Protein AF-A0A813GGV3-F1 (afdb_monomer_lite)

pLDDT: mean 82.67, std 15.38, range [42.53, 97.62]

Secondary structure (DSSP, 8-state):
----EEEE---HHHHHHHHHHHHHTT--EEEE-S--SHHHHHHHHTT-S-EEEEEE--TTTHHHHHT-HHHHHHHHHHEEEEEEEESSHHHHHHHHHHTTTSEEEEEE---TTHHHHTHHHHHHHHS-SSS-TT-PPPPPHHHHHHHHHTT--EEETTEEE--SSEEEEEE-TTTB-GGGPPPTT--S--GGGB-

Structure (mmCIF, N/CA/C/O backbone):
data_AF-A0A813GGV3-F1
#
_entry.id   AF-A0A813GGV3-F1
#
loop_
_atom_site.group_PDB
_atom_site.id
_atom_site.type_symbol
_atom_site.label_atom_id
_atom_site.label_alt_id
_atom_site.label_comp_id
_atom_site.label_asym_id
_atom_site.label_entity_id
_atom_site.label_seq_id
_atom_site.pdbx_PDB_ins_code
_atom_site.Cartn_x
_atom_site.Cartn_y
_atom_site.Cartn_z
_atom_site.occupancy
_atom_site.B_iso_or_equiv
_atom_site.auth_seq_id
_atom_site.auth_comp_id
_atom_site.auth_asym_id
_atom_site.auth_atom_id
_atom_site.pdbx_PDB_model_num
ATOM 1 N N . MET A 1 1 ? -7.278 -19.708 10.402 1.00 52.97 1 MET A N 1
ATOM 2 C CA . MET A 1 1 ? -7.721 -19.872 9.000 1.00 52.97 1 MET A CA 1
ATOM 3 C C . MET A 1 1 ? -6.526 -19.553 8.115 1.00 52.97 1 MET A C 1
ATOM 5 O O . MET A 1 1 ? -5.712 -18.754 8.570 1.00 52.97 1 MET A O 1
ATOM 9 N N . PRO A 1 2 ? -6.343 -20.197 6.951 1.00 76.06 2 PRO A N 1
ATOM 10 C CA . PRO A 1 2 ? -5.290 -19.787 6.024 1.00 76.06 2 PRO A CA 1
ATOM 11 C C . PRO A 1 2 ? -5.535 -18.339 5.575 1.00 76.06 2 PRO A C 1
ATOM 13 O O . PRO A 1 2 ? -6.688 -17.930 5.435 1.00 76.06 2 PRO A O 1
ATOM 16 N N . TYR A 1 3 ? -4.463 -17.564 5.407 1.00 82.50 3 TYR A N 1
ATOM 17 C CA . TYR A 1 3 ? -4.557 -16.233 4.809 1.00 82.50 3 TYR A CA 1
ATOM 18 C C . TYR A 1 3 ? -4.955 -16.376 3.341 1.00 82.50 3 TYR A C 1
ATOM 20 O O . TYR A 1 3 ? -4.401 -17.221 2.639 1.00 82.50 3 TYR A O 1
ATOM 28 N N . ARG A 1 4 ? -5.887 -15.536 2.888 1.00 89.12 4 ARG A N 1
ATOM 29 C CA . ARG A 1 4 ? -6.271 -15.425 1.480 1.00 89.12 4 ARG A CA 1
ATOM 30 C C . ARG A 1 4 ? -5.778 -14.096 0.939 1.00 89.12 4 ARG A C 1
ATOM 32 O O . ARG A 1 4 ? -5.995 -13.060 1.563 1.00 89.12 4 ARG A O 1
ATOM 39 N N . ALA A 1 5 ? -5.121 -14.129 -0.212 1.00 92.69 5 ALA A N 1
ATOM 40 C CA . ALA A 1 5 ? -4.601 -12.932 -0.853 1.00 92.69 5 ALA A CA 1
ATOM 41 C C . ALA A 1 5 ? -5.572 -12.405 -1.919 1.00 92.69 5 ALA A C 1
ATOM 43 O O . ALA A 1 5 ? -6.250 -13.168 -2.603 1.00 92.69 5 ALA A O 1
ATOM 44 N N . GLN A 1 6 ? -5.643 -11.088 -2.075 1.00 94.81 6 GLN A N 1
ATOM 45 C CA . GLN A 1 6 ? -6.447 -10.446 -3.110 1.00 94.81 6 GLN A CA 1
ATOM 46 C C . GLN A 1 6 ? -5.611 -9.400 -3.830 1.00 94.81 6 GLN A C 1
ATOM 48 O O . GLN A 1 6 ? -4.974 -8.565 -3.189 1.00 94.81 6 GLN A O 1
ATOM 53 N N . PHE A 1 7 ? -5.625 -9.445 -5.158 1.00 94.62 7 PHE A N 1
ATOM 54 C CA . PHE A 1 7 ? -4.781 -8.606 -6.000 1.00 94.62 7 PHE A CA 1
ATOM 55 C C . PHE A 1 7 ? -5.599 -7.877 -7.070 1.00 94.62 7 PHE A C 1
ATOM 57 O O . PHE A 1 7 ? -6.556 -8.425 -7.621 1.00 94.62 7 PHE A O 1
ATOM 64 N N . ALA A 1 8 ? -5.170 -6.659 -7.399 1.00 94.81 8 ALA A N 1
ATOM 65 C CA . ALA A 1 8 ? -5.592 -5.915 -8.580 1.00 94.81 8 ALA A CA 1
ATOM 66 C C . ALA A 1 8 ? -4.346 -5.455 -9.348 1.00 94.81 8 ALA A C 1
ATOM 68 O O . ALA A 1 8 ? -3.497 -4.777 -8.774 1.00 94.81 8 ALA A O 1
ATOM 69 N N . GLU A 1 9 ? -4.240 -5.822 -10.623 1.00 93.75 9 GLU A N 1
ATOM 70 C CA . GLU A 1 9 ? -3.122 -5.467 -11.503 1.00 93.75 9 GLU A CA 1
ATOM 71 C C . GLU A 1 9 ? -3.651 -5.161 -12.909 1.00 93.75 9 GLU A C 1
ATOM 73 O O . GLU A 1 9 ? -4.242 -6.018 -13.562 1.00 93.75 9 GLU A O 1
ATOM 78 N N . LEU A 1 10 ? -3.447 -3.932 -13.381 1.00 92.50 10 LEU A N 1
ATOM 79 C CA . LEU A 1 10 ? -3.961 -3.484 -14.675 1.00 92.50 10 LEU A CA 1
ATOM 80 C C . LEU A 1 10 ? -3.117 -4.001 -15.839 1.00 92.50 10 LEU A C 1
ATOM 82 O O . LEU A 1 10 ? -3.652 -4.228 -16.927 1.00 92.50 10 LEU A O 1
ATOM 86 N N . ASP A 1 11 ? -1.804 -4.124 -15.643 1.00 90.81 11 ASP A N 1
ATOM 87 C CA . ASP A 1 11 ? -0.906 -4.518 -16.715 1.00 90.81 11 ASP A CA 1
ATOM 88 C C . ASP A 1 11 ? -1.078 -6.016 -17.041 1.00 90.81 11 ASP A C 1
ATOM 90 O O . ASP A 1 11 ? -0.904 -6.873 -16.168 1.00 90.81 11 ASP A O 1
ATOM 94 N N . PRO A 1 12 ? -1.407 -6.384 -18.295 1.00 90.75 12 PRO A N 1
ATOM 95 C CA . PRO A 1 12 ? -1.657 -7.779 -18.645 1.00 90.75 12 PRO A CA 1
ATOM 96 C C . PRO A 1 12 ? -0.442 -8.701 -18.488 1.00 90.75 12 PRO A C 1
ATOM 98 O O . PRO A 1 12 ? -0.621 -9.906 -18.292 1.00 90.75 12 PRO A O 1
ATOM 101 N N . GLU A 1 13 ? 0.785 -8.189 -18.620 1.00 89.50 13 GLU A N 1
ATOM 102 C CA . GLU A 1 13 ? 2.002 -8.982 -18.425 1.00 89.50 13 GLU A CA 1
ATOM 103 C C . GLU A 1 13 ? 2.253 -9.228 -16.941 1.00 89.50 13 GLU A C 1
ATOM 105 O O . GLU A 1 13 ? 2.426 -10.386 -16.547 1.00 89.50 13 GLU A O 1
ATOM 110 N N . ASN A 1 14 ? 2.167 -8.183 -16.116 1.00 90.31 14 ASN A N 1
ATOM 111 C CA . ASN A 1 14 ? 2.277 -8.306 -14.665 1.00 90.31 14 ASN A CA 1
ATOM 112 C C . ASN A 1 14 ? 1.171 -9.195 -14.094 1.00 90.31 14 ASN A C 1
ATOM 114 O O . ASN A 1 14 ? 1.461 -10.058 -13.268 1.00 90.31 14 ASN A O 1
ATOM 118 N N . CYS A 1 15 ? -0.073 -9.070 -14.571 1.00 93.75 15 CYS A N 1
ATOM 119 C CA . CYS A 1 15 ? -1.176 -9.903 -14.093 1.00 93.75 15 CYS A CA 1
ATOM 120 C C . CYS A 1 15 ? -0.914 -11.394 -14.380 1.00 93.75 15 CYS A C 1
ATOM 122 O O . CYS A 1 15 ? -1.070 -12.249 -13.504 1.00 93.75 15 CYS A O 1
ATOM 124 N N . ARG A 1 16 ? -0.427 -11.727 -15.586 1.00 93.81 16 ARG A N 1
ATOM 125 C CA . ARG A 1 16 ? -0.006 -13.103 -15.914 1.00 93.81 16 ARG A CA 1
ATOM 126 C C . ARG A 1 16 ? 1.155 -13.573 -15.039 1.00 93.81 16 ARG A C 1
ATOM 128 O O . ARG A 1 16 ? 1.142 -14.716 -14.586 1.00 93.81 16 ARG A O 1
ATOM 135 N N . GLY A 1 17 ? 2.138 -12.705 -14.802 1.00 93.50 17 GLY A N 1
ATOM 136 C CA . GLY A 1 17 ? 3.275 -12.986 -13.927 1.00 93.50 17 GLY A CA 1
ATOM 137 C C . GLY A 1 17 ? 2.840 -13.292 -12.495 1.00 93.50 17 GLY A C 1
ATOM 138 O O . GLY A 1 17 ? 3.221 -14.326 -11.950 1.00 93.50 17 GLY A O 1
ATOM 139 N N . LEU A 1 18 ? 1.980 -12.453 -11.915 1.00 93.19 18 LEU A N 1
ATOM 140 C CA . LEU A 1 18 ? 1.409 -12.653 -10.584 1.00 93.19 18 LEU A CA 1
ATOM 141 C C . LEU A 1 18 ? 0.657 -13.978 -10.493 1.00 93.19 18 LEU A C 1
ATOM 143 O O . LEU A 1 18 ? 0.924 -14.755 -9.582 1.00 93.19 18 LEU A O 1
ATOM 147 N N . SER A 1 19 ? -0.213 -14.283 -11.461 1.00 94.44 19 SER A N 1
ATOM 148 C CA . SER A 1 19 ? -0.935 -15.561 -11.491 1.00 94.44 19 SER A CA 1
ATOM 149 C C . SER A 1 19 ? 0.019 -16.762 -11.474 1.00 94.44 19 SER A C 1
ATOM 151 O O . SER A 1 19 ? -0.165 -17.689 -10.686 1.00 94.44 19 SER A O 1
ATOM 153 N N . ALA A 1 20 ? 1.087 -16.719 -12.279 1.00 94.69 20 ALA A N 1
ATOM 154 C CA . ALA A 1 20 ? 2.095 -17.775 -12.309 1.00 94.69 20 ALA A CA 1
ATOM 155 C C . ALA A 1 20 ? 2.848 -17.907 -10.972 1.00 94.69 20 ALA A C 1
ATOM 157 O O . ALA A 1 20 ? 3.074 -19.023 -10.506 1.00 94.69 20 ALA A O 1
ATOM 158 N N . VAL A 1 21 ? 3.206 -16.790 -10.329 1.00 95.00 21 VAL A N 1
ATOM 159 C CA . VAL A 1 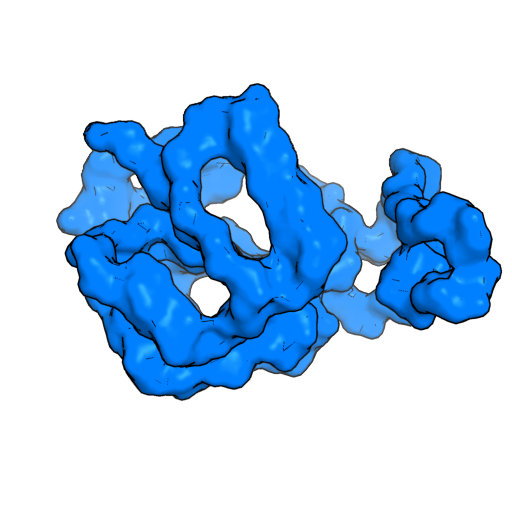21 ? 3.869 -16.797 -9.014 1.00 95.00 21 VAL A CA 1
ATOM 160 C C . VAL A 1 21 ? 2.946 -17.364 -7.939 1.00 95.00 21 VAL A C 1
ATOM 162 O O . VAL A 1 21 ? 3.393 -18.184 -7.139 1.00 95.00 21 VAL A O 1
ATOM 165 N N . MET A 1 22 ? 1.669 -16.980 -7.918 1.00 93.62 22 MET A N 1
ATOM 166 C CA . MET A 1 22 ? 0.721 -17.495 -6.928 1.00 93.62 22 MET A CA 1
ATOM 167 C C . MET A 1 22 ? 0.508 -19.006 -7.081 1.00 93.62 22 MET A C 1
ATOM 169 O O . MET A 1 22 ? 0.538 -19.729 -6.088 1.00 93.62 22 MET A O 1
ATOM 173 N N . GLN A 1 23 ? 0.373 -19.493 -8.321 1.00 93.12 23 GLN A N 1
ATOM 174 C CA . GLN A 1 23 ? 0.259 -20.927 -8.615 1.00 93.12 23 GLN A CA 1
ATOM 175 C C . GLN A 1 23 ? 1.513 -21.703 -8.208 1.00 93.12 23 GLN A C 1
ATOM 177 O O . GLN A 1 23 ? 1.410 -22.768 -7.606 1.00 93.12 23 GLN A O 1
ATOM 182 N N . LEU A 1 24 ? 2.700 -21.171 -8.513 1.00 95.62 24 LEU A N 1
ATOM 183 C CA . LEU A 1 24 ? 3.970 -21.816 -8.179 1.00 95.62 24 LEU A CA 1
ATOM 184 C C . LEU A 1 24 ? 4.157 -21.996 -6.665 1.00 95.62 24 LEU A C 1
ATOM 186 O O . LEU A 1 24 ? 4.800 -22.953 -6.242 1.00 95.62 24 LEU A O 1
ATOM 190 N N . ASN A 1 25 ? 3.613 -21.076 -5.866 1.00 92.50 25 ASN A N 1
ATOM 191 C CA . ASN A 1 25 ? 3.777 -21.052 -4.413 1.00 92.50 25 ASN A CA 1
ATOM 192 C C . ASN A 1 25 ? 2.557 -21.591 -3.644 1.00 92.50 25 ASN A C 1
ATOM 194 O O . ASN A 1 25 ? 2.548 -21.491 -2.420 1.00 92.50 25 ASN A O 1
ATOM 198 N N . ASP A 1 26 ? 1.555 -22.147 -4.336 1.00 92.25 26 ASP A N 1
ATOM 199 C CA . ASP A 1 26 ? 0.317 -22.676 -3.737 1.00 92.25 26 ASP A CA 1
ATOM 200 C C . ASP A 1 26 ? -0.386 -21.664 -2.806 1.00 92.25 26 ASP A C 1
ATOM 202 O O . ASP A 1 26 ? -0.813 -21.976 -1.694 1.00 92.25 26 ASP A O 1
ATOM 206 N N . ILE A 1 27 ? -0.457 -20.402 -3.246 1.00 91.19 27 ILE A N 1
ATOM 207 C CA . ILE A 1 27 ? -1.108 -19.321 -2.495 1.00 91.19 27 ILE A CA 1
ATOM 208 C C . ILE A 1 27 ? -2.597 -19.284 -2.860 1.00 91.19 27 ILE A C 1
ATOM 210 O O . ILE A 1 27 ? -2.943 -19.111 -4.030 1.00 91.19 27 ILE A O 1
ATOM 214 N N . ASP A 1 28 ? -3.482 -19.379 -1.863 1.00 92.75 28 ASP A N 1
ATOM 215 C CA . ASP A 1 28 ? -4.921 -19.132 -2.041 1.00 92.75 28 ASP A CA 1
ATOM 216 C C . ASP A 1 28 ? -5.164 -17.644 -2.337 1.00 92.75 28 ASP A C 1
ATOM 218 O O . ASP A 1 28 ? -4.840 -16.772 -1.519 1.00 92.75 28 ASP A O 1
ATOM 222 N N . HIS A 1 29 ? -5.685 -17.339 -3.529 1.00 93.69 29 HIS A N 1
ATOM 223 C CA . HIS A 1 29 ? -5.787 -15.966 -4.008 1.00 93.69 29 HIS A CA 1
ATOM 224 C C . HIS A 1 29 ? -6.961 -15.706 -4.955 1.00 93.69 29 HIS A C 1
ATOM 226 O O . HIS A 1 29 ? -7.366 -16.575 -5.724 1.00 93.69 29 HIS A O 1
ATOM 232 N N . ASP A 1 30 ? -7.417 -14.451 -4.962 1.00 94.44 30 ASP A N 1
ATOM 233 C CA . ASP A 1 30 ? -8.184 -13.860 -6.061 1.00 94.44 30 ASP A CA 1
ATOM 234 C C . ASP A 1 30 ? -7.330 -12.808 -6.775 1.00 94.44 30 ASP A C 1
ATOM 236 O O . ASP A 1 30 ? -6.673 -11.982 -6.136 1.00 94.44 30 ASP A O 1
ATOM 240 N N . LEU A 1 31 ? -7.360 -12.805 -8.105 1.00 95.00 31 LEU A N 1
ATOM 241 C CA . LEU A 1 31 ? -6.628 -11.846 -8.928 1.00 95.00 31 LEU A CA 1
ATOM 242 C C . LEU A 1 31 ? -7.578 -11.182 -9.924 1.00 95.00 31 LEU A C 1
ATOM 244 O O . LEU A 1 31 ? -8.143 -11.844 -10.794 1.00 95.00 31 LEU A O 1
ATOM 248 N N . SER A 1 32 ? -7.722 -9.865 -9.804 1.00 94.94 32 SER A N 1
ATOM 249 C CA . SER A 1 32 ? -8.401 -9.022 -10.783 1.00 94.94 32 SER A CA 1
ATOM 250 C C . SER A 1 32 ? -7.372 -8.392 -11.721 1.00 94.94 32 SER A C 1
ATOM 252 O O . SER A 1 32 ? -6.515 -7.631 -11.274 1.00 94.94 32 SER A O 1
ATOM 254 N N . CYS A 1 33 ? -7.463 -8.670 -13.024 1.00 94.94 33 CYS A N 1
ATOM 255 C CA . CYS A 1 33 ? -6.633 -7.996 -14.030 1.00 94.94 33 CYS A CA 1
ATOM 256 C C . CYS A 1 33 ? -7.242 -6.643 -14.459 1.00 94.94 33 CYS A C 1
ATOM 258 O O . CYS A 1 33 ? -7.423 -6.376 -15.649 1.00 94.94 33 CYS A O 1
ATOM 260 N N . GLU A 1 34 ? -7.650 -5.825 -13.489 1.00 92.44 34 GLU A N 1
ATOM 261 C CA . GLU A 1 34 ? -8.256 -4.508 -13.692 1.00 92.44 34 GLU A CA 1
ATOM 262 C C . GLU A 1 34 ? -7.501 -3.438 -12.894 1.00 92.44 34 GLU A C 1
ATOM 264 O O . GLU A 1 34 ? -6.701 -3.733 -12.006 1.00 92.44 34 GLU A O 1
ATOM 269 N N . ALA A 1 35 ? -7.777 -2.165 -13.189 1.00 91.56 35 ALA A N 1
ATOM 270 C CA . ALA A 1 35 ? -7.194 -1.055 -12.449 1.00 91.56 35 ALA A CA 1
ATOM 271 C C . ALA A 1 35 ? -7.573 -1.111 -10.963 1.00 91.56 35 ALA A C 1
ATOM 273 O O . ALA A 1 35 ? -8.739 -1.290 -10.607 1.00 91.56 35 ALA A O 1
ATOM 274 N N . ALA A 1 36 ? -6.589 -0.875 -10.097 1.00 91.75 36 ALA A N 1
ATOM 275 C CA . ALA A 1 36 ? -6.806 -0.627 -8.680 1.00 91.75 36 ALA A CA 1
ATOM 276 C C . ALA A 1 36 ? -7.394 0.782 -8.487 1.00 91.75 36 ALA A C 1
ATOM 278 O O . ALA A 1 36 ? -6.689 1.794 -8.488 1.00 91.75 36 ALA A O 1
ATOM 279 N N . ASP A 1 37 ? -8.714 0.849 -8.359 1.00 93.69 37 ASP A N 1
ATOM 280 C CA . ASP A 1 37 ? -9.483 2.067 -8.150 1.00 93.69 37 ASP A CA 1
ATOM 281 C C . ASP A 1 37 ? -10.492 1.861 -7.002 1.00 93.69 37 ASP A C 1
ATOM 283 O O . ASP A 1 37 ? -10.607 0.752 -6.475 1.00 93.69 37 ASP A O 1
ATOM 287 N N . PRO A 1 38 ? -11.216 2.904 -6.555 1.00 95.62 38 PRO A N 1
ATOM 288 C CA . PRO A 1 38 ? -12.156 2.753 -5.445 1.00 95.62 38 PRO A CA 1
ATOM 289 C C . PRO A 1 38 ? -13.220 1.669 -5.657 1.00 95.62 38 PRO A C 1
ATOM 291 O O . PRO A 1 38 ? -13.633 1.013 -4.701 1.00 95.62 38 PRO A O 1
ATOM 294 N N . ARG A 1 39 ? -13.654 1.450 -6.904 1.00 94.25 39 ARG A N 1
ATOM 295 C CA . ARG A 1 39 ? -14.679 0.458 -7.228 1.00 94.25 39 ARG A CA 1
ATOM 296 C C . ARG A 1 39 ? -14.113 -0.951 -7.104 1.00 94.25 39 ARG A C 1
ATOM 298 O O . ARG A 1 39 ? -14.747 -1.785 -6.459 1.00 94.25 39 ARG A O 1
ATOM 305 N N . SER A 1 40 ? -12.956 -1.221 -7.707 1.00 93.50 40 SER A N 1
ATOM 306 C CA . SER A 1 40 ? -12.323 -2.541 -7.611 1.00 93.50 40 SER A CA 1
ATOM 307 C C . SER A 1 40 ? -11.866 -2.839 -6.183 1.00 93.50 40 SER A C 1
ATOM 309 O O . SER A 1 40 ? -12.091 -3.946 -5.702 1.00 93.50 40 SER A O 1
ATOM 311 N N . PHE A 1 41 ? -11.354 -1.844 -5.452 1.00 95.19 41 PHE A N 1
ATOM 312 C CA . PHE A 1 41 ? -11.033 -1.979 -4.029 1.00 95.19 41 PHE A CA 1
ATOM 313 C C . PHE A 1 41 ? -12.260 -2.367 -3.195 1.00 95.19 41 PHE A C 1
ATOM 315 O O . PHE A 1 41 ? -12.207 -3.311 -2.407 1.00 95.19 41 PHE A O 1
ATOM 322 N N . GLY A 1 42 ? -13.389 -1.681 -3.398 1.00 94.31 42 GLY A N 1
ATOM 323 C CA . GLY A 1 42 ? -14.649 -2.026 -2.745 1.00 94.31 42 GLY A CA 1
ATOM 324 C C . GLY A 1 42 ? -15.096 -3.451 -3.073 1.00 94.31 42 GLY A C 1
ATOM 325 O O . GLY A 1 42 ? -15.462 -4.198 -2.171 1.00 94.31 42 GLY A O 1
ATOM 326 N N . ALA A 1 43 ? -15.010 -3.861 -4.341 1.00 93.62 43 ALA A N 1
ATOM 327 C CA . ALA A 1 43 ? -15.381 -5.210 -4.766 1.00 93.62 43 ALA A CA 1
ATOM 328 C C . ALA A 1 43 ? -14.507 -6.292 -4.110 1.00 93.62 43 ALA A C 1
ATOM 330 O O . ALA A 1 43 ? -15.048 -7.245 -3.558 1.00 93.62 43 ALA A O 1
ATOM 331 N N . LEU A 1 44 ? -13.180 -6.116 -4.102 1.00 92.75 44 LEU A N 1
ATOM 332 C CA . LEU A 1 44 ? -12.249 -7.053 -3.462 1.00 92.75 44 LEU A CA 1
ATOM 333 C C . LEU A 1 44 ? -12.555 -7.193 -1.969 1.00 92.75 44 LEU A C 1
ATOM 335 O O . LEU A 1 44 ? -12.663 -8.295 -1.438 1.00 92.75 44 LEU A O 1
ATOM 339 N N . THR A 1 45 ? -12.790 -6.065 -1.307 1.00 94.19 45 THR A N 1
ATOM 340 C CA . THR A 1 45 ? -12.978 -6.023 0.141 1.00 94.19 45 THR A CA 1
ATOM 341 C C . THR A 1 45 ? -14.404 -6.316 0.594 1.00 94.19 45 THR A C 1
ATOM 343 O O . THR A 1 45 ? -14.619 -6.402 1.796 1.00 94.19 45 THR A O 1
ATOM 346 N N . THR A 1 46 ? -15.391 -6.478 -0.296 1.00 92.50 46 THR A N 1
ATOM 347 C CA . THR A 1 46 ? -16.823 -6.502 0.076 1.00 92.50 46 THR A CA 1
ATOM 348 C C . THR A 1 46 ? -17.134 -7.529 1.168 1.00 92.50 46 THR A C 1
ATOM 350 O O . THR A 1 46 ? -17.726 -7.160 2.181 1.00 92.50 46 THR A O 1
ATOM 353 N N . ASP A 1 47 ? -16.640 -8.759 1.040 1.00 91.31 47 ASP A N 1
ATOM 354 C CA . ASP A 1 47 ? -17.023 -9.874 1.920 1.00 91.31 47 ASP A CA 1
ATOM 355 C C . ASP A 1 47 ? -16.150 -10.025 3.186 1.00 91.31 47 ASP A C 1
ATOM 357 O O 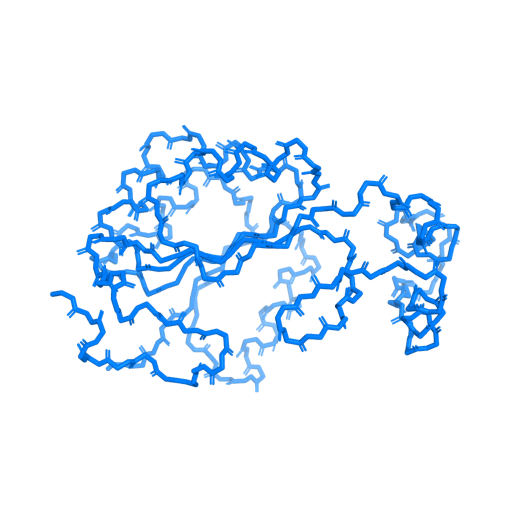. ASP A 1 47 ? -16.380 -10.916 4.005 1.00 91.31 47 ASP A O 1
ATOM 361 N N . HIS A 1 48 ? -15.164 -9.143 3.396 1.00 91.00 48 HIS A N 1
ATOM 362 C CA . HIS A 1 48 ? -14.144 -9.312 4.446 1.00 91.00 48 HIS A CA 1
ATOM 363 C C . HIS A 1 48 ? -14.358 -8.412 5.656 1.00 91.00 48 HIS A C 1
ATOM 365 O O . HIS A 1 48 ? -13.975 -7.246 5.639 1.00 91.00 48 HIS A O 1
ATOM 371 N N . GLN A 1 49 ? -14.955 -8.906 6.740 1.00 91.50 49 GLN A N 1
ATOM 372 C CA . GLN A 1 49 ? -15.164 -8.077 7.944 1.00 91.50 49 GLN A CA 1
ATOM 373 C C . GLN A 1 49 ? -13.857 -7.524 8.538 1.00 91.50 49 GLN A C 1
ATOM 375 O O . GLN A 1 49 ? -13.865 -6.432 9.098 1.00 91.50 49 GLN A O 1
ATOM 380 N N . HIS A 1 50 ? -12.748 -8.242 8.358 1.00 91.88 50 HIS A N 1
ATOM 381 C CA . HIS A 1 50 ? -11.413 -7.847 8.792 1.00 91.88 50 HIS A CA 1
ATOM 382 C C . HIS A 1 50 ? -10.408 -8.050 7.659 1.00 91.88 50 HIS A C 1
ATOM 384 O O . HIS A 1 50 ? -10.498 -9.028 6.917 1.00 91.88 50 HIS A O 1
ATOM 390 N N . ILE A 1 51 ? -9.462 -7.121 7.537 1.00 94.50 51 ILE A N 1
ATOM 391 C CA . ILE A 1 51 ? -8.396 -7.126 6.537 1.00 94.50 51 ILE A CA 1
ATOM 392 C C . ILE A 1 51 ? -7.077 -6.884 7.272 1.00 94.50 51 ILE A C 1
ATOM 394 O O . ILE A 1 51 ? -6.837 -5.797 7.798 1.00 94.50 51 ILE A O 1
ATOM 398 N N . ASP A 1 52 ? -6.206 -7.889 7.303 1.00 91.69 52 ASP A N 1
ATOM 399 C CA . ASP A 1 52 ? -4.947 -7.814 8.055 1.00 91.69 52 ASP A CA 1
ATOM 400 C C . ASP A 1 52 ? -3.954 -6.815 7.440 1.00 91.69 52 ASP A C 1
ATOM 402 O O . ASP A 1 52 ? -3.219 -6.118 8.140 1.00 91.69 52 ASP A O 1
ATOM 406 N N . LEU A 1 53 ? -3.925 -6.736 6.110 1.00 94.06 53 LEU A N 1
ATOM 407 C CA . LEU A 1 53 ? -2.956 -5.931 5.384 1.00 94.06 53 LEU A CA 1
ATOM 408 C C . LEU A 1 53 ? -3.544 -5.438 4.066 1.00 94.06 53 LEU A C 1
ATOM 410 O O . LEU A 1 53 ? -4.072 -6.226 3.284 1.00 94.06 53 LEU A O 1
ATOM 414 N N . VAL A 1 54 ? -3.352 -4.153 3.779 1.00 96.56 54 VAL A N 1
ATOM 415 C CA . VAL A 1 54 ? -3.460 -3.626 2.417 1.00 96.56 54 VAL A CA 1
ATOM 416 C C . VAL A 1 54 ? -2.098 -3.116 1.965 1.00 96.56 54 VAL A C 1
ATOM 418 O O . VAL A 1 54 ? -1.499 -2.260 2.615 1.00 96.56 54 VAL A O 1
ATOM 421 N N . HIS A 1 55 ? -1.629 -3.616 0.824 1.00 95.69 55 HIS A N 1
ATOM 422 C CA . HIS A 1 55 ? -0.438 -3.111 0.153 1.00 95.69 55 HIS A CA 1
ATOM 423 C C . HIS A 1 55 ? -0.844 -2.309 -1.088 1.00 95.69 55 HIS A C 1
ATOM 425 O O . HIS A 1 55 ? -1.564 -2.812 -1.948 1.00 95.69 55 HIS A O 1
ATOM 431 N N . ILE A 1 56 ? -0.409 -1.053 -1.157 1.00 95.19 56 ILE A N 1
ATOM 432 C CA . ILE A 1 56 ? -0.752 -0.107 -2.217 1.00 95.19 56 ILE A CA 1
ATOM 433 C C . ILE A 1 56 ? 0.536 0.328 -2.902 1.00 95.19 56 ILE A C 1
ATOM 435 O O . ILE A 1 56 ? 1.295 1.128 -2.361 1.00 95.19 56 ILE A O 1
ATOM 439 N N . ASP A 1 57 ? 0.740 -0.173 -4.110 1.00 88.69 57 ASP A N 1
ATOM 440 C CA . ASP A 1 57 ? 1.821 0.220 -5.006 1.00 88.69 57 ASP A CA 1
ATOM 441 C C . ASP A 1 57 ? 1.206 0.509 -6.381 1.00 88.69 57 ASP A C 1
ATOM 443 O O . ASP A 1 57 ? 1.143 -0.342 -7.264 1.00 88.69 57 ASP A O 1
ATOM 447 N N . ILE A 1 58 ? 0.604 1.696 -6.508 1.00 83.88 58 ILE A N 1
ATOM 448 C CA . ILE A 1 58 ? -0.118 2.108 -7.717 1.00 83.88 58 ILE A CA 1
ATOM 449 C C . ILE A 1 58 ? 0.481 3.407 -8.238 1.00 83.88 58 ILE A C 1
ATOM 451 O O . ILE A 1 58 ? 0.074 4.496 -7.848 1.00 83.88 58 ILE A O 1
ATOM 455 N N . GLN A 1 59 ? 1.473 3.265 -9.114 1.00 83.00 59 GLN A N 1
ATOM 456 C CA . GLN A 1 59 ? 2.264 4.315 -9.771 1.00 83.00 59 GLN A CA 1
ATOM 457 C C . GLN A 1 59 ? 1.485 5.625 -10.041 1.00 83.00 59 GLN A C 1
ATOM 459 O O . GLN A 1 59 ? 0.879 5.810 -11.098 1.00 83.00 59 GLN A O 1
ATOM 464 N N . GLY A 1 60 ? 1.488 6.561 -9.084 1.00 81.75 60 GLY A N 1
ATOM 465 C CA . GLY A 1 60 ? 0.850 7.878 -9.208 1.00 81.75 60 GLY A CA 1
ATOM 466 C C . GLY A 1 60 ? -0.668 7.942 -8.954 1.00 81.75 60 GLY A C 1
ATOM 467 O O . GLY A 1 60 ? -1.242 9.038 -8.959 1.00 81.75 60 GLY A O 1
ATOM 468 N N . ALA A 1 61 ? -1.336 6.808 -8.739 1.00 88.38 61 ALA A N 1
ATOM 469 C CA . ALA A 1 61 ? -2.781 6.714 -8.517 1.00 88.38 61 ALA A CA 1
ATOM 470 C C . ALA A 1 61 ? -3.173 6.602 -7.030 1.00 88.38 61 ALA A C 1
ATOM 472 O O . ALA A 1 61 ? -4.364 6.599 -6.704 1.00 88.38 61 ALA A O 1
ATOM 473 N N . GLU A 1 62 ? -2.197 6.583 -6.118 1.00 92.81 62 GLU A N 1
ATOM 474 C CA . GLU A 1 62 ? -2.374 6.340 -4.682 1.00 92.81 62 GLU A CA 1
ATOM 475 C C . GLU A 1 62 ? -3.363 7.337 -4.086 1.00 92.81 62 GLU A C 1
ATOM 477 O O . GLU A 1 62 ? -4.307 6.968 -3.395 1.00 92.81 62 GLU A O 1
ATOM 482 N N . LEU A 1 63 ? -3.206 8.621 -4.416 1.00 93.00 63 LEU A N 1
ATOM 483 C CA . LEU A 1 63 ? -4.080 9.671 -3.899 1.00 93.00 63 LEU A CA 1
ATOM 484 C C . LEU A 1 63 ? -5.503 9.590 -4.437 1.00 93.00 63 LEU A C 1
ATOM 486 O O . LEU A 1 63 ? -6.419 10.029 -3.747 1.00 93.00 63 LEU A O 1
ATOM 490 N N . ARG A 1 64 ? -5.712 9.082 -5.655 1.00 93.69 64 ARG A N 1
ATOM 491 C CA . ARG A 1 64 ? -7.067 8.917 -6.193 1.00 93.69 64 ARG A CA 1
ATOM 492 C C . ARG A 1 64 ? -7.811 7.846 -5.404 1.00 93.69 64 ARG A C 1
ATOM 494 O O . ARG A 1 64 ? -8.958 8.072 -5.039 1.00 93.69 64 ARG A O 1
ATOM 501 N N . LEU A 1 65 ? -7.146 6.725 -5.126 1.00 95.44 65 LEU A N 1
ATOM 502 C CA . LEU A 1 65 ? -7.701 5.643 -4.321 1.00 95.44 65 LEU A CA 1
ATOM 503 C C . LEU A 1 65 ? -7.928 6.096 -2.869 1.00 95.44 65 LEU A C 1
ATOM 505 O O . LEU A 1 65 ? -9.033 5.995 -2.349 1.00 95.44 65 LEU A O 1
ATOM 509 N N . LEU A 1 66 ? -6.899 6.662 -2.235 1.00 96.06 66 LEU A N 1
ATOM 510 C CA . LEU A 1 66 ? -6.888 6.965 -0.800 1.00 96.06 66 LEU A CA 1
ATOM 511 C C . LEU A 1 66 ? -7.707 8.200 -0.395 1.00 96.06 66 LEU A C 1
ATOM 513 O O . LEU A 1 66 ? -8.023 8.352 0.781 1.00 96.06 66 LEU A O 1
ATOM 517 N N . ASN A 1 67 ? -8.051 9.098 -1.325 1.00 95.88 67 ASN A N 1
ATOM 518 C CA . ASN A 1 67 ? -8.963 10.210 -1.022 1.00 95.88 67 ASN A CA 1
ATOM 519 C C . ASN 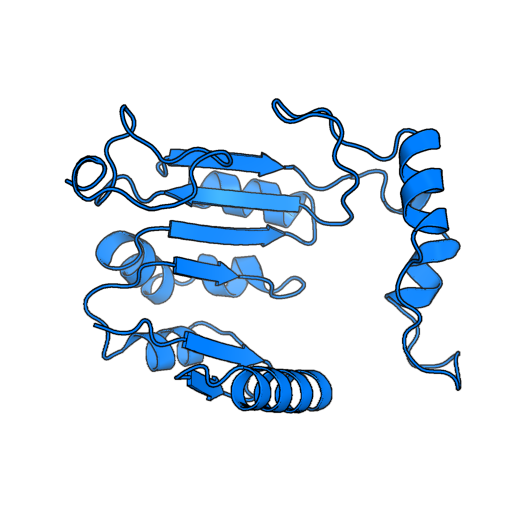A 1 67 ? -10.442 9.821 -1.122 1.00 95.88 67 ASN A C 1
ATOM 521 O O . ASN A 1 67 ? -11.293 10.569 -0.628 1.00 95.88 67 ASN A O 1
ATOM 525 N N . ASP A 1 68 ? -10.762 8.686 -1.742 1.00 97.62 68 ASP A N 1
ATOM 526 C CA . ASP A 1 68 ? -12.139 8.226 -1.843 1.00 97.62 68 ASP A CA 1
ATOM 527 C C . ASP A 1 68 ? -12.709 7.933 -0.447 1.00 97.62 68 ASP A C 1
ATOM 529 O O . ASP A 1 68 ? -12.065 7.313 0.402 1.00 97.62 68 ASP A O 1
ATOM 533 N N . SER A 1 69 ? -13.911 8.435 -0.161 1.00 97.12 69 SER A N 1
ATOM 534 C CA . SER A 1 69 ? -14.519 8.282 1.162 1.00 97.12 69 SER A CA 1
ATOM 535 C C . SER A 1 69 ? -14.876 6.836 1.490 1.00 97.12 69 SER A C 1
ATOM 537 O O . SER A 1 69 ? -14.749 6.456 2.647 1.00 97.12 69 SER A O 1
ATOM 539 N N . SER A 1 70 ? -15.297 6.040 0.503 1.00 97.44 70 SER A N 1
ATOM 540 C CA . SER A 1 70 ? -15.657 4.633 0.721 1.00 97.44 70 SER A CA 1
ATOM 541 C C . SER A 1 70 ? -14.424 3.782 1.013 1.00 97.44 70 SER A C 1
ATOM 543 O O . SER A 1 70 ? -14.438 2.961 1.926 1.00 97.44 70 SER A O 1
ATOM 545 N N . VAL A 1 71 ? -13.320 4.053 0.312 1.00 97.50 71 VAL A N 1
ATOM 546 C CA . VAL A 1 71 ? -12.030 3.411 0.581 1.00 97.50 71 VAL A CA 1
ATOM 547 C C . VAL A 1 71 ? -11.558 3.761 1.985 1.00 97.50 71 VAL A C 1
ATOM 549 O O . VAL A 1 71 ? -11.197 2.867 2.743 1.00 97.50 71 VAL A O 1
ATOM 552 N N . ARG A 1 72 ? -11.599 5.044 2.369 1.00 96.44 72 ARG A N 1
ATOM 553 C CA . ARG A 1 72 ? -11.193 5.462 3.719 1.00 96.44 72 ARG A CA 1
ATOM 554 C C . ARG A 1 72 ? -12.048 4.831 4.807 1.00 96.44 72 ARG A C 1
ATOM 556 O O . ARG A 1 72 ? -11.488 4.373 5.789 1.00 96.44 72 ARG A O 1
ATOM 563 N N . ASP A 1 73 ? -13.362 4.761 4.624 1.00 97.06 73 ASP A N 1
ATOM 564 C CA . ASP A 1 73 ? -14.248 4.104 5.588 1.00 97.06 73 ASP A CA 1
ATOM 565 C C . ASP A 1 73 ? -13.840 2.641 5.820 1.00 97.06 73 ASP A C 1
ATOM 567 O O . ASP A 1 73 ? -13.676 2.213 6.961 1.00 97.06 73 ASP A O 1
ATOM 571 N N . ILE A 1 74 ? -13.544 1.901 4.745 1.00 97.25 74 ILE A N 1
ATOM 572 C CA . ILE A 1 74 ? -13.026 0.529 4.834 1.00 97.25 74 ILE A CA 1
ATOM 573 C C . ILE A 1 74 ? -11.672 0.489 5.558 1.00 97.25 74 ILE A C 1
ATOM 575 O O . ILE A 1 74 ? -11.485 -0.343 6.444 1.00 97.25 74 ILE A O 1
ATOM 579 N N . MET A 1 75 ? -10.736 1.384 5.220 1.00 96.94 75 MET A N 1
ATOM 580 C CA . MET A 1 75 ? -9.417 1.433 5.869 1.00 96.94 75 MET A CA 1
ATOM 581 C C . MET A 1 75 ? -9.537 1.654 7.379 1.00 96.94 75 MET A C 1
ATOM 583 O O . MET A 1 75 ? -8.922 0.936 8.161 1.00 96.94 75 MET A O 1
ATOM 587 N N . GLU A 1 76 ? -10.351 2.622 7.795 1.00 96.44 76 GLU A N 1
ATOM 588 C CA . GLU A 1 76 ? -10.505 2.984 9.206 1.00 96.44 76 GLU A CA 1
ATOM 589 C C . GLU A 1 76 ? -11.230 1.897 10.011 1.00 96.44 76 GLU A C 1
ATOM 591 O O . GLU A 1 76 ? -10.921 1.699 11.186 1.00 96.44 76 GLU A O 1
ATOM 596 N N . THR A 1 77 ? -12.181 1.183 9.399 1.00 96.50 77 THR A N 1
ATOM 597 C CA . THR A 1 77 ? -13.090 0.274 10.123 1.00 96.50 77 THR A CA 1
ATOM 598 C C . THR A 1 77 ? -12.763 -1.205 9.991 1.00 96.50 77 THR A C 1
ATOM 600 O O . THR A 1 77 ? -13.306 -2.001 10.756 1.00 96.50 77 THR A O 1
ATOM 603 N N . ARG A 1 78 ? -11.930 -1.602 9.021 1.00 96.31 78 ARG A N 1
ATOM 604 C CA . ARG A 1 78 ? -11.695 -3.022 8.695 1.00 96.31 78 ARG A CA 1
ATOM 605 C C . ARG A 1 78 ? -10.227 -3.369 8.493 1.00 96.31 78 ARG A C 1
ATOM 607 O O . ARG A 1 78 ? -9.891 -4.545 8.600 1.00 96.31 78 ARG A O 1
ATOM 614 N N . VAL A 1 79 ? -9.368 -2.393 8.192 1.00 96.19 79 VAL A N 1
ATOM 615 C CA . VAL A 1 79 ? -7.960 -2.642 7.856 1.00 96.19 79 VAL A CA 1
ATOM 616 C C . VAL A 1 79 ? -7.062 -2.447 9.069 1.00 96.19 79 VAL A C 1
ATOM 618 O O . VAL A 1 79 ? -7.073 -1.391 9.701 1.00 96.19 79 VAL A O 1
ATOM 621 N N . TYR A 1 80 ? -6.251 -3.461 9.358 1.00 93.81 80 TYR A N 1
ATOM 622 C CA . TYR A 1 80 ? -5.295 -3.461 10.458 1.00 93.81 80 TYR A CA 1
ATOM 623 C C . TYR A 1 80 ? -4.020 -2.673 10.128 1.00 93.81 80 TYR A C 1
ATOM 625 O O . TYR A 1 80 ? -3.620 -1.790 10.888 1.00 93.81 80 TYR A O 1
ATOM 633 N N . ARG A 1 81 ? -3.401 -2.957 8.977 1.00 94.69 81 ARG A N 1
ATOM 634 C CA . ARG A 1 81 ? -2.160 -2.320 8.520 1.00 94.69 81 ARG A CA 1
ATOM 635 C C . ARG A 1 81 ? -2.247 -1.902 7.065 1.00 94.69 81 ARG A C 1
ATOM 637 O O . ARG A 1 81 ? -2.790 -2.626 6.231 1.00 94.69 81 ARG A O 1
ATOM 644 N N . ILE A 1 82 ? -1.605 -0.783 6.750 1.00 96.62 82 ILE A N 1
ATOM 645 C CA . ILE A 1 82 ? -1.337 -0.387 5.369 1.00 96.62 82 ILE A CA 1
ATOM 646 C C . ILE A 1 82 ? 0.162 -0.277 5.100 1.00 96.62 82 ILE A C 1
ATOM 648 O O . ILE A 1 82 ? 0.926 0.215 5.933 1.00 96.62 82 ILE A O 1
ATOM 652 N N . ILE A 1 83 ? 0.564 -0.723 3.913 1.00 95.88 83 ILE A N 1
ATOM 653 C CA . ILE A 1 83 ? 1.867 -0.449 3.306 1.00 95.88 83 ILE A CA 1
ATOM 654 C C . ILE A 1 83 ? 1.590 0.337 2.030 1.00 95.88 83 ILE A C 1
ATOM 656 O O . ILE A 1 83 ? 0.809 -0.109 1.193 1.00 95.88 83 ILE A O 1
ATOM 660 N N . VAL A 1 84 ? 2.205 1.505 1.878 1.00 96.00 84 VAL A N 1
ATOM 661 C CA . VAL A 1 84 ? 2.016 2.361 0.703 1.00 96.00 84 VAL A CA 1
ATOM 662 C C . VAL A 1 84 ? 3.370 2.697 0.095 1.00 96.00 84 VAL A C 1
ATOM 664 O O . VAL A 1 84 ? 4.155 3.422 0.712 1.00 96.00 84 VAL A O 1
ATOM 667 N N . GLY A 1 85 ? 3.621 2.195 -1.114 1.00 93.69 85 GLY A N 1
ATOM 668 C CA . GLY A 1 85 ? 4.675 2.680 -1.999 1.00 93.69 85 GLY A CA 1
ATOM 669 C C . GLY A 1 85 ? 4.255 4.023 -2.591 1.00 93.69 85 GLY A C 1
ATOM 670 O O . GLY A 1 85 ? 3.145 4.169 -3.098 1.00 93.69 85 GLY A O 1
ATOM 671 N N . THR A 1 86 ? 5.101 5.044 -2.465 1.00 91.25 86 THR A N 1
ATOM 672 C CA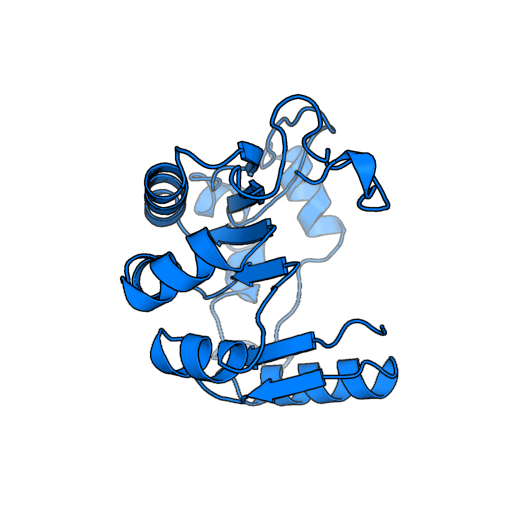 . THR A 1 86 ? 4.765 6.414 -2.877 1.00 91.25 86 THR A CA 1
ATOM 673 C C . THR A 1 86 ? 5.741 6.907 -3.934 1.00 91.25 86 THR A C 1
ATOM 675 O O . THR A 1 86 ? 6.915 7.093 -3.627 1.00 91.25 86 THR A O 1
ATOM 678 N N . HIS A 1 87 ? 5.254 7.221 -5.132 1.00 84.81 87 HIS A N 1
ATOM 679 C CA . HIS A 1 87 ? 6.113 7.499 -6.299 1.00 84.81 87 HIS A CA 1
ATOM 680 C C . HIS A 1 87 ? 6.506 8.974 -6.473 1.00 84.81 87 HIS A C 1
ATOM 682 O O . HIS A 1 87 ? 7.140 9.374 -7.448 1.00 84.81 87 HIS A O 1
ATOM 688 N N . SER A 1 88 ? 6.097 9.848 -5.549 1.00 87.38 88 SER A N 1
ATOM 689 C CA . SER A 1 88 ? 6.535 11.247 -5.542 1.00 87.38 88 SER A CA 1
ATOM 690 C C . SER A 1 88 ? 6.489 11.847 -4.146 1.00 87.38 88 SER A C 1
ATOM 692 O O . SER A 1 88 ? 5.661 11.466 -3.318 1.00 87.38 88 SER A O 1
ATOM 694 N N . GLU A 1 89 ? 7.340 12.841 -3.890 1.00 88.62 89 GLU A N 1
ATOM 695 C CA . GLU A 1 89 ? 7.369 13.551 -2.606 1.00 88.62 89 GLU A CA 1
ATOM 696 C C . GLU A 1 89 ? 6.004 14.177 -2.267 1.00 88.62 89 GLU A C 1
ATOM 698 O O . GLU A 1 89 ? 5.586 14.197 -1.108 1.00 88.62 89 GLU A O 1
ATOM 703 N N . LEU A 1 90 ? 5.272 14.647 -3.284 1.00 91.31 90 LEU A N 1
ATOM 704 C CA . LEU A 1 90 ? 3.923 15.184 -3.119 1.00 91.31 90 LEU A CA 1
ATOM 705 C C . LEU A 1 90 ? 2.935 14.108 -2.657 1.00 91.31 90 LEU A C 1
ATOM 707 O O . LEU A 1 90 ? 2.162 14.358 -1.730 1.00 91.31 90 LEU A O 1
ATOM 711 N N . ILE A 1 91 ? 2.951 12.937 -3.301 1.00 92.19 91 ILE A N 1
ATOM 712 C CA . ILE A 1 91 ? 2.110 11.799 -2.915 1.00 92.19 91 ILE A CA 1
ATOM 713 C C . ILE A 1 91 ? 2.454 11.379 -1.494 1.00 92.19 91 ILE A C 1
ATOM 715 O O . ILE A 1 91 ? 1.563 11.329 -0.653 1.00 92.19 91 ILE A O 1
ATOM 719 N N . HIS A 1 92 ? 3.739 11.198 -1.201 1.00 94.00 92 HIS A N 1
ATOM 720 C CA . HIS A 1 92 ? 4.213 10.788 0.112 1.00 94.00 92 HIS A CA 1
ATOM 721 C C . HIS A 1 92 ? 3.722 11.719 1.226 1.00 94.00 92 HIS A C 1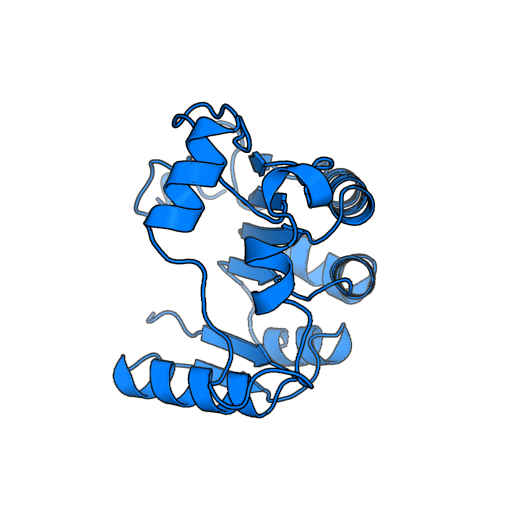
ATOM 723 O O . HIS A 1 92 ? 3.088 11.273 2.181 1.00 94.00 92 HIS A O 1
ATOM 729 N N . LYS A 1 93 ? 3.921 13.037 1.073 1.00 95.00 93 LYS A N 1
ATOM 730 C CA . LYS A 1 93 ? 3.450 14.034 2.049 1.00 95.00 93 LYS A CA 1
ATOM 731 C C . LYS A 1 93 ? 1.935 14.009 2.221 1.00 95.00 93 LYS A C 1
ATOM 733 O O . LYS A 1 93 ? 1.445 14.160 3.337 1.00 95.00 93 LYS A O 1
ATOM 738 N N . LYS A 1 94 ? 1.185 13.841 1.130 1.00 95.88 94 LYS A N 1
ATOM 739 C CA . LYS A 1 94 ? -0.280 13.800 1.178 1.00 95.88 94 LYS A CA 1
ATOM 740 C C . LYS A 1 94 ? -0.800 12.523 1.835 1.00 95.88 94 LYS A C 1
ATOM 742 O O . LYS A 1 94 ? -1.691 12.631 2.667 1.00 95.88 94 LYS A O 1
ATOM 747 N N . VAL A 1 95 ? -0.231 11.356 1.532 1.00 95.69 95 VAL A N 1
ATOM 748 C CA . VAL A 1 95 ? -0.590 10.089 2.192 1.00 95.69 95 VAL A CA 1
ATOM 749 C C . VAL A 1 95 ? -0.251 10.152 3.682 1.00 95.69 95 VAL A C 1
ATOM 751 O O . VAL A 1 95 ? -1.121 9.894 4.510 1.00 95.69 95 VAL A O 1
ATOM 754 N N . ALA A 1 96 ? 0.957 10.601 4.038 1.00 96.06 96 ALA A N 1
ATOM 755 C CA . ALA A 1 96 ? 1.351 10.783 5.436 1.00 96.06 96 ALA A CA 1
ATOM 756 C C . ALA A 1 96 ? 0.419 11.754 6.185 1.00 96.06 96 ALA A C 1
ATOM 758 O O . ALA A 1 96 ? 0.117 11.550 7.357 1.00 96.06 96 ALA A O 1
ATOM 759 N N . HIS A 1 97 ? -0.067 12.804 5.515 1.00 96.81 97 HIS A N 1
ATOM 760 C CA . HIS A 1 97 ? -1.036 13.726 6.105 1.00 96.81 97 HIS A CA 1
ATOM 761 C C . HIS A 1 97 ? -2.431 13.107 6.268 1.00 96.81 97 HIS A C 1
ATOM 763 O O . HIS A 1 97 ? -3.067 13.330 7.299 1.00 96.81 97 HIS A O 1
ATOM 769 N N . LEU A 1 98 ? -2.907 12.354 5.270 1.00 96.56 98 LEU A N 1
ATOM 770 C CA . LEU A 1 98 ? -4.210 11.679 5.299 1.00 96.56 98 LEU A CA 1
ATOM 771 C C . LEU A 1 98 ? -4.316 10.708 6.476 1.00 96.56 98 LEU A C 1
ATOM 773 O O . LEU A 1 98 ? -5.342 10.686 7.147 1.00 96.56 98 LEU A O 1
ATOM 777 N N . PHE A 1 99 ? -3.235 9.982 6.759 1.00 96.56 99 PHE A N 1
ATOM 778 C CA . PHE A 1 99 ? -3.153 8.995 7.834 1.00 96.56 99 PHE A CA 1
ATOM 779 C C . PHE A 1 99 ? -2.337 9.489 9.036 1.00 96.56 99 PHE A C 1
ATOM 781 O O . PHE A 1 99 ? -1.738 8.702 9.759 1.00 96.56 99 PHE A O 1
ATOM 788 N N . ARG A 1 100 ? -2.301 10.804 9.289 1.00 96.38 100 ARG A N 1
ATOM 789 C CA . ARG A 1 100 ? -1.515 11.386 10.398 1.00 96.38 100 ARG A CA 1
ATOM 790 C C . ARG A 1 100 ? -1.947 10.920 11.793 1.00 96.38 100 ARG A C 1
ATOM 792 O O . ARG A 1 100 ? -1.216 11.129 12.754 1.00 96.38 100 ARG A O 1
ATOM 799 N N . HIS A 1 101 ? -3.166 10.396 11.915 1.0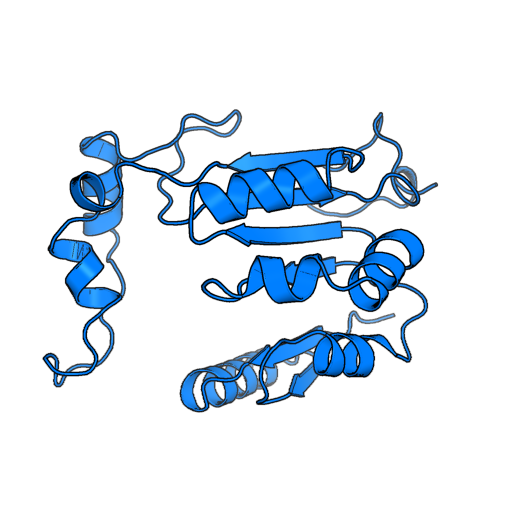0 95.75 101 HIS A N 1
ATOM 800 C CA . HIS A 1 101 ? -3.706 9.820 13.147 1.00 95.75 101 HIS A CA 1
ATOM 801 C C . HIS A 1 101 ? -3.382 8.332 13.297 1.00 95.75 101 HIS A C 1
ATOM 803 O O . HIS A 1 101 ? -3.585 7.799 14.384 1.00 95.75 101 HIS A O 1
ATOM 809 N N . TRP A 1 102 ? -2.879 7.675 12.247 1.00 96.44 102 TRP A N 1
ATOM 810 C CA . TRP A 1 102 ? -2.417 6.291 12.311 1.00 96.44 102 TRP A CA 1
ATOM 811 C C . TRP A 1 102 ? -1.032 6.199 12.951 1.00 96.44 102 TRP A C 1
ATOM 813 O O . TRP A 1 102 ? -0.296 7.186 13.023 1.00 96.44 102 TRP A O 1
ATOM 823 N N . ILE A 1 103 ? -0.675 5.010 13.435 1.00 94.25 103 ILE A N 1
ATOM 824 C CA . ILE A 1 103 ? 0.589 4.779 14.136 1.00 94.25 103 ILE A CA 1
ATOM 825 C C . ILE A 1 103 ? 1.679 4.487 13.095 1.00 94.25 103 ILE A C 1
ATOM 827 O O . ILE A 1 103 ? 1.594 3.468 12.405 1.00 94.25 103 ILE A O 1
ATOM 831 N N . PRO A 1 104 ? 2.709 5.339 12.950 1.00 92.88 104 PRO A N 1
ATOM 832 C CA . PRO A 1 104 ? 3.765 5.095 11.982 1.00 92.88 104 PRO A CA 1
ATOM 833 C C . PRO A 1 104 ? 4.731 4.019 12.478 1.00 92.88 104 PRO A C 1
ATOM 835 O O . PRO A 1 104 ? 5.386 4.192 13.504 1.00 92.88 104 PRO A O 1
ATOM 838 N N . ILE A 1 105 ? 4.856 2.938 11.709 1.00 90.44 105 ILE A N 1
ATOM 839 C CA . ILE A 1 105 ? 5.856 1.885 11.931 1.00 90.44 105 ILE A CA 1
ATOM 840 C C . ILE A 1 105 ? 7.130 2.195 11.158 1.00 90.44 105 ILE A C 1
ATOM 842 O O . ILE A 1 105 ? 8.239 2.102 11.681 1.00 90.44 105 ILE A O 1
ATOM 846 N N . PHE A 1 106 ? 6.965 2.591 9.898 1.00 90.56 106 PHE A N 1
ATOM 847 C CA . PHE A 1 106 ? 8.069 2.975 9.041 1.00 90.56 106 PHE A CA 1
ATOM 848 C C . PHE A 1 106 ? 7.658 4.132 8.145 1.00 90.56 106 PHE A C 1
ATOM 850 O O . PHE A 1 106 ? 6.565 4.146 7.579 1.00 90.56 106 PHE A O 1
ATOM 857 N N . ASN A 1 107 ? 8.549 5.109 8.028 1.00 91.94 107 ASN A N 1
ATOM 858 C CA . ASN A 1 107 ? 8.352 6.270 7.182 1.00 91.94 107 ASN A CA 1
ATOM 859 C C . ASN A 1 107 ? 9.657 6.586 6.456 1.00 91.94 107 ASN A C 1
ATOM 861 O O . ASN A 1 107 ? 10.588 7.147 7.037 1.00 91.94 107 ASN A O 1
ATOM 865 N N . LEU A 1 108 ? 9.704 6.197 5.186 1.00 90.75 108 LEU A N 1
ATOM 866 C CA . LEU A 1 108 ? 10.810 6.454 4.285 1.00 90.75 108 LEU A CA 1
ATOM 867 C C . LEU A 1 108 ? 10.346 7.440 3.211 1.00 90.75 108 LEU A C 1
ATOM 869 O O . LEU A 1 108 ? 9.606 7.045 2.306 1.00 90.75 108 LEU A O 1
ATOM 873 N N . PRO A 1 109 ? 10.742 8.719 3.295 1.00 88.12 109 PRO A N 1
ATOM 874 C CA . PRO A 1 109 ? 10.362 9.695 2.294 1.00 88.12 109 PRO A CA 1
ATOM 875 C C . PRO A 1 109 ? 11.012 9.375 0.954 1.00 88.12 109 PRO A C 1
ATOM 877 O O . PRO A 1 109 ? 12.089 8.795 0.875 1.00 88.12 109 PRO A O 1
ATOM 880 N N . VAL A 1 110 ? 10.352 9.835 -0.098 1.00 83.44 110 VAL A N 1
ATOM 881 C CA . VAL A 1 110 ? 10.842 9.778 -1.472 1.00 83.44 110 VAL A CA 1
ATOM 882 C C . VAL A 1 110 ? 12.162 10.547 -1.604 1.00 83.44 110 VAL A C 1
ATOM 884 O O . VAL A 1 110 ? 12.276 11.676 -1.112 1.00 83.44 110 VAL A O 1
ATOM 887 N N . ASN A 1 111 ? 13.148 9.981 -2.301 1.00 75.62 111 ASN A N 1
ATOM 888 C CA . ASN A 1 111 ? 14.442 10.631 -2.486 1.00 75.62 111 ASN A CA 1
ATOM 889 C C . ASN A 1 111 ? 14.384 11.694 -3.594 1.00 75.62 111 ASN A C 1
ATOM 891 O O . ASN A 1 111 ? 14.709 11.434 -4.744 1.00 75.62 111 ASN A O 1
ATOM 895 N N . SER A 1 112 ? 14.062 12.945 -3.268 1.00 67.31 112 SER A N 1
ATOM 896 C CA . SER A 1 112 ? 13.940 14.033 -4.259 1.00 67.31 112 SER A CA 1
ATOM 897 C C . SER A 1 112 ? 15.177 14.272 -5.153 1.00 67.31 112 SER A C 1
ATOM 899 O O . SER A 1 112 ? 15.070 14.942 -6.182 1.00 67.31 112 SER A O 1
ATOM 901 N N . SER A 1 113 ? 16.335 13.675 -4.836 1.00 66.38 113 SER A N 1
ATOM 902 C CA . SER A 1 113 ? 17.528 13.648 -5.694 1.00 66.38 113 SER A CA 1
ATOM 903 C C . SER A 1 113 ? 17.535 12.522 -6.748 1.00 66.38 113 SER A C 1
ATOM 905 O O . SER A 1 113 ? 18.589 12.253 -7.329 1.00 66.38 113 SER A O 1
ATOM 907 N N . HIS A 1 114 ? 16.392 11.885 -7.051 1.00 63.44 114 HIS A N 1
ATOM 908 C CA . HIS A 1 114 ? 16.259 10.737 -7.971 1.00 63.44 114 HIS A CA 1
ATOM 909 C C . HIS A 1 114 ? 17.058 10.848 -9.273 1.00 63.44 114 HIS A C 1
ATOM 911 O O . HIS A 1 114 ? 17.766 9.918 -9.654 1.00 63.44 114 HIS A O 1
ATOM 917 N N . SER A 1 115 ? 16.959 11.981 -9.975 1.00 59.47 115 SER A N 1
ATOM 918 C CA . SER A 1 115 ? 17.618 12.173 -11.275 1.00 59.47 115 SER A CA 1
ATOM 919 C C . SER A 1 115 ? 19.142 12.194 -11.160 1.00 59.47 115 SER A C 1
ATOM 921 O O . SER A 1 115 ? 19.838 11.826 -12.102 1.00 59.47 115 SER A O 1
ATOM 923 N N . ARG A 1 116 ? 19.662 12.587 -9.995 1.00 65.19 116 ARG A N 1
ATOM 924 C CA . ARG A 1 116 ? 21.092 12.603 -9.681 1.00 65.19 116 ARG A CA 1
ATOM 925 C C . ARG A 1 116 ? 21.583 11.247 -9.189 1.00 65.19 116 ARG A C 1
ATOM 927 O O . ARG A 1 116 ? 22.704 10.865 -9.496 1.00 65.19 116 ARG A O 1
ATOM 934 N N . CYS A 1 117 ? 20.730 10.552 -8.444 1.00 66.12 117 CYS A N 1
ATOM 935 C CA . CYS A 1 117 ? 21.053 9.307 -7.769 1.00 66.12 117 CYS A CA 1
ATOM 936 C C . CYS A 1 117 ? 20.943 8.072 -8.648 1.00 66.12 117 CYS A C 1
ATOM 938 O O . CYS A 1 117 ? 21.807 7.202 -8.635 1.00 66.12 117 CYS A O 1
ATOM 940 N N . PHE A 1 118 ? 19.885 8.023 -9.442 1.00 62.75 118 PHE A N 1
ATOM 941 C CA . PHE A 1 118 ? 19.564 6.869 -10.262 1.00 62.75 118 PHE A CA 1
ATOM 942 C C . PHE A 1 118 ? 19.769 7.156 -11.754 1.00 62.75 118 PHE A C 1
ATOM 944 O O . PHE A 1 118 ? 19.998 6.220 -12.516 1.00 62.75 118 PHE A O 1
ATOM 951 N N . GLY A 1 119 ? 19.835 8.437 -12.150 1.00 61.22 119 GLY A N 1
ATOM 952 C CA . GLY A 1 119 ? 20.439 8.910 -13.403 1.00 61.22 119 GLY A CA 1
ATOM 953 C C . GLY A 1 119 ? 20.080 8.121 -14.677 1.00 61.22 119 GLY A C 1
ATOM 954 O O . GLY A 1 119 ? 19.082 7.405 -14.727 1.00 61.22 119 GLY A O 1
ATOM 955 N N . PRO A 1 120 ? 20.892 8.211 -15.748 1.00 54.12 120 PRO A N 1
ATOM 956 C CA . PRO A 1 120 ? 20.670 7.440 -16.976 1.00 54.12 120 PRO A CA 1
ATOM 957 C C . PRO A 1 120 ? 20.863 5.922 -16.802 1.00 54.12 120 PRO A C 1
ATOM 959 O O . PRO A 1 120 ? 20.586 5.174 -17.736 1.00 54.12 120 PRO A O 1
ATOM 962 N N . HIS A 1 121 ? 21.336 5.453 -15.642 1.00 51.09 121 HIS A N 1
ATOM 963 C CA . HIS A 1 121 ? 21.590 4.035 -15.383 1.00 51.09 121 HIS A CA 1
ATOM 964 C C . HIS A 1 121 ? 20.311 3.275 -15.021 1.00 51.09 121 HIS A C 1
ATOM 966 O O . HIS A 1 121 ? 20.094 2.205 -15.570 1.00 51.09 121 HIS A O 1
ATOM 972 N N . LEU A 1 122 ? 19.426 3.865 -14.210 1.00 52.69 122 LEU A N 1
ATOM 973 C CA . LEU A 1 122 ? 18.154 3.261 -13.794 1.00 52.69 122 LEU A CA 1
ATOM 974 C C . LEU A 1 122 ? 16.936 3.809 -14.549 1.00 52.69 122 LEU A C 1
ATOM 976 O O . LEU A 1 122 ? 15.975 3.082 -14.786 1.00 52.69 122 LEU A O 1
ATOM 980 N N . VAL A 1 123 ? 16.995 5.049 -15.052 1.00 51.22 123 VAL A N 1
ATOM 981 C CA . VAL A 1 123 ? 15.952 5.597 -15.947 1.00 51.22 123 VAL A CA 1
ATOM 982 C C . VAL A 1 123 ? 15.848 4.792 -17.251 1.00 51.22 123 VAL A C 1
ATOM 984 O O . VAL A 1 123 ? 14.758 4.637 -17.800 1.00 51.22 123 VAL A O 1
ATOM 987 N N . LYS A 1 124 ? 16.963 4.207 -17.714 1.00 50.47 124 LYS A N 1
ATOM 988 C CA . LYS A 1 124 ? 17.009 3.280 -18.857 1.00 50.47 124 LYS A CA 1
ATOM 989 C C . LYS A 1 124 ? 16.158 2.022 -18.643 1.00 50.47 124 LYS A C 1
ATOM 991 O O . LYS A 1 124 ? 15.720 1.422 -19.620 1.00 50.47 124 LYS A O 1
ATOM 996 N N . TYR A 1 125 ? 15.943 1.643 -17.387 1.00 50.53 125 TYR A N 1
ATOM 997 C CA . TYR A 1 125 ? 15.223 0.443 -16.979 1.00 50.53 125 TYR A CA 1
ATOM 998 C C . TYR A 1 125 ? 13.741 0.707 -16.704 1.00 50.53 125 TYR A C 1
ATOM 1000 O O . TYR A 1 125 ? 12.913 -0.151 -16.986 1.00 50.53 125 TYR A O 1
ATOM 1008 N N . LEU A 1 126 ? 13.409 1.907 -16.218 1.00 50.75 126 LEU A N 1
ATOM 1009 C CA . LEU A 1 126 ? 12.063 2.249 -15.749 1.00 50.75 126 LEU A CA 1
ATOM 1010 C C . LEU A 1 126 ? 11.186 2.964 -16.798 1.00 50.75 126 LEU A C 1
ATOM 1012 O O . LEU A 1 126 ? 9.967 2.916 -16.692 1.00 50.75 126 LEU A O 1
ATOM 1016 N N . PHE A 1 127 ? 11.766 3.617 -17.820 1.00 49.31 127 PHE A N 1
ATOM 1017 C CA . PHE A 1 127 ? 11.014 4.550 -18.685 1.00 49.31 127 PHE A CA 1
ATOM 1018 C C . PHE A 1 127 ? 11.157 4.343 -20.204 1.00 49.31 127 PHE A C 1
ATOM 1020 O O . PHE A 1 127 ? 10.821 5.246 -20.972 1.00 49.31 127 PHE A O 1
ATOM 1027 N N . SER A 1 128 ? 11.641 3.192 -20.694 1.00 42.53 128 SER A N 1
ATOM 1028 C CA . SER A 1 128 ? 11.775 2.987 -22.149 1.00 42.53 128 SER A CA 1
ATOM 1029 C C . SER A 1 128 ? 11.233 1.646 -22.657 1.00 42.53 128 SER A C 1
ATOM 1031 O O . SER A 1 128 ? 11.994 0.690 -22.795 1.00 42.53 128 SER A O 1
ATOM 1033 N N . PRO A 1 129 ? 9.947 1.586 -23.053 1.00 43.97 129 PRO A N 1
ATOM 1034 C CA . PRO A 1 129 ? 9.403 0.452 -23.802 1.00 43.97 129 PRO A CA 1
ATOM 1035 C C . PRO A 1 129 ? 9.896 0.411 -25.262 1.00 43.97 129 PRO A C 1
ATOM 1037 O O . PRO A 1 129 ? 9.739 -0.593 -25.945 1.00 43.97 129 PRO A O 1
ATOM 1040 N N . LEU A 1 130 ? 10.475 1.508 -25.770 1.00 43.84 130 LEU A N 1
ATOM 1041 C CA . LEU A 1 130 ? 10.723 1.712 -27.205 1.00 43.84 130 LEU A CA 1
ATOM 1042 C C . LEU A 1 130 ? 12.175 1.480 -27.663 1.00 43.84 130 LEU A C 1
ATOM 1044 O O . LEU A 1 130 ? 12.420 1.499 -28.866 1.00 43.84 130 LEU A O 1
ATOM 1048 N N . LEU A 1 131 ? 13.143 1.273 -26.758 1.00 43.91 131 LEU A N 1
ATOM 1049 C CA . LEU A 1 131 ? 14.574 1.257 -27.124 1.00 43.91 131 LEU A CA 1
ATOM 1050 C C . LEU A 1 131 ? 15.347 -0.032 -26.801 1.00 43.91 131 LEU A C 1
ATOM 1052 O O . LEU A 1 131 ? 16.508 -0.130 -27.199 1.00 43.91 131 LEU A O 1
ATOM 1056 N N . PHE A 1 132 ? 14.755 -1.034 -26.142 1.00 46.00 132 PHE A N 1
ATOM 1057 C CA . PHE A 1 132 ? 15.475 -2.269 -25.797 1.00 46.00 132 PHE A CA 1
ATOM 1058 C C . PHE A 1 132 ? 14.720 -3.522 -26.234 1.00 46.00 132 PHE A C 1
ATOM 1060 O O . PHE A 1 132 ? 13.743 -3.934 -25.622 1.00 46.00 132 PHE A O 1
ATOM 1067 N N . SER A 1 133 ? 15.251 -4.191 -27.256 1.00 46.16 133 SER A N 1
ATOM 1068 C CA . SER A 1 133 ? 14.830 -5.510 -27.750 1.00 46.16 133 SER A CA 1
ATOM 1069 C C . SER A 1 133 ? 15.095 -6.670 -26.771 1.00 46.16 133 SER A C 1
ATOM 1071 O O . SER A 1 133 ? 14.926 -7.828 -27.137 1.00 46.16 133 SER A O 1
ATOM 1073 N N . SER A 1 134 ? 15.527 -6.382 -25.537 1.00 48.25 134 SER A N 1
ATOM 1074 C CA . SER A 1 134 ? 15.981 -7.367 -24.546 1.00 48.25 134 SER A CA 1
ATOM 1075 C C . SER A 1 134 ? 15.178 -7.374 -23.235 1.00 48.25 134 SER A C 1
ATOM 1077 O O . SER A 1 134 ? 15.662 -7.925 -22.251 1.00 48.25 134 SER A O 1
ATOM 1079 N N . GLY A 1 135 ? 13.988 -6.763 -23.201 1.00 47.00 135 GLY A N 1
ATOM 1080 C CA . GLY A 1 135 ? 13.145 -6.685 -21.999 1.00 47.00 135 GLY A CA 1
ATOM 1081 C C . GLY A 1 135 ? 13.641 -5.679 -20.944 1.00 47.00 135 GLY A C 1
ATOM 1082 O O . GLY A 1 135 ? 14.723 -5.095 -21.107 1.00 47.00 135 GLY A O 1
ATOM 1083 N N . PRO A 1 136 ? 12.854 -5.444 -19.874 1.00 50.88 136 PRO A N 1
ATOM 1084 C CA . PRO A 1 136 ? 13.264 -4.596 -18.762 1.00 50.88 136 PRO A CA 1
ATOM 1085 C C . PRO A 1 136 ? 14.480 -5.229 -18.082 1.00 50.88 136 PRO A C 1
ATOM 1087 O O . PRO A 1 136 ? 14.431 -6.339 -17.558 1.00 50.88 136 PRO A O 1
ATOM 1090 N N . LYS A 1 137 ? 15.612 -4.531 -18.125 1.00 57.84 137 LYS A N 1
ATOM 1091 C CA . LYS A 1 137 ? 16.779 -4.903 -17.328 1.00 57.84 137 LYS A CA 1
ATOM 1092 C C . LYS A 1 137 ? 16.543 -4.347 -15.931 1.00 57.84 137 LYS A C 1
ATOM 1094 O O . LYS A 1 137 ? 16.424 -3.144 -15.784 1.00 57.84 137 LYS A O 1
ATOM 1099 N N . PHE A 1 138 ? 16.431 -5.193 -14.921 1.00 62.22 138 PHE A N 1
ATOM 1100 C CA . PHE A 1 138 ? 16.366 -4.715 -13.543 1.00 62.22 138 PHE A CA 1
ATOM 1101 C C . PHE A 1 138 ? 17.763 -4.261 -13.088 1.00 62.22 138 PHE A C 1
ATOM 1103 O O . PHE A 1 138 ? 18.755 -4.817 -13.572 1.00 62.22 138 PHE A O 1
ATOM 1110 N N . PRO A 1 139 ? 17.866 -3.263 -12.192 1.00 68.31 139 PRO A N 1
ATOM 1111 C CA . PRO A 1 139 ? 19.144 -2.881 -11.593 1.00 68.31 139 PRO A CA 1
ATOM 1112 C C . PRO A 1 139 ? 19.833 -4.087 -10.944 1.00 68.31 139 PRO A C 1
ATOM 1114 O O . PRO A 1 139 ? 19.226 -4.805 -10.142 1.00 68.31 139 PRO A O 1
ATOM 1117 N N . GLY A 1 140 ? 21.100 -4.297 -11.298 1.00 74.56 140 GLY A N 1
ATOM 1118 C CA . GLY A 1 140 ? 21.939 -5.348 -10.726 1.00 74.56 140 GLY A CA 1
ATOM 1119 C C . GLY A 1 140 ? 22.508 -4.953 -9.357 1.00 74.56 140 GLY A C 1
ATOM 1120 O O . GLY A 1 140 ? 22.441 -3.782 -8.973 1.00 74.56 140 GLY A O 1
ATOM 1121 N N . PRO A 1 141 ? 23.101 -5.896 -8.602 1.00 78.88 141 PRO A N 1
ATOM 1122 C CA . PRO A 1 141 ? 23.766 -5.600 -7.329 1.00 78.88 141 PRO A CA 1
ATOM 1123 C C . PRO A 1 141 ? 24.779 -4.446 -7.412 1.00 78.88 141 PRO A C 1
ATOM 1125 O O . PRO A 1 141 ? 24.858 -3.627 -6.498 1.00 78.88 141 PRO A O 1
ATOM 1128 N N . GLU A 1 142 ? 25.513 -4.336 -8.521 1.00 80.56 142 GLU A N 1
ATOM 1129 C CA . GLU A 1 142 ? 26.473 -3.259 -8.772 1.00 80.56 142 GLU A CA 1
ATOM 1130 C C . GLU A 1 142 ? 25.828 -1.868 -8.893 1.00 80.56 142 GLU A C 1
ATOM 1132 O O . GLU A 1 142 ? 26.425 -0.877 -8.466 1.00 80.56 142 GLU A O 1
ATOM 1137 N N . ASP A 1 143 ? 24.606 -1.780 -9.430 1.00 76.62 143 ASP A N 1
ATOM 1138 C CA . ASP A 1 143 ? 23.871 -0.518 -9.551 1.00 76.62 143 ASP A CA 1
ATOM 1139 C C . ASP A 1 143 ? 23.444 -0.017 -8.163 1.00 76.62 143 ASP A C 1
ATOM 1141 O O . ASP A 1 143 ? 23.577 1.170 -7.850 1.00 76.62 143 ASP A O 1
ATOM 1145 N N . TRP A 1 144 ? 22.989 -0.936 -7.305 1.00 76.62 144 TRP A N 1
ATOM 1146 C CA . TRP A 1 144 ? 22.605 -0.641 -5.923 1.00 76.62 144 TRP A CA 1
ATOM 1147 C C . TRP A 1 144 ? 23.802 -0.249 -5.054 1.00 76.62 144 TRP A C 1
ATOM 1149 O O . TRP A 1 144 ? 23.711 0.701 -4.272 1.00 76.62 144 TRP A O 1
ATOM 1159 N N . GLU A 1 145 ? 24.936 -0.931 -5.216 1.00 80.56 145 GLU A N 1
ATOM 1160 C CA . GLU A 1 145 ? 26.172 -0.603 -4.503 1.00 80.56 145 GLU A CA 1
ATOM 1161 C C . GLU A 1 145 ? 26.680 0.790 -4.894 1.00 80.56 145 GLU A C 1
ATOM 1163 O O . GLU A 1 145 ? 26.961 1.624 -4.033 1.00 80.56 145 GLU A O 1
ATOM 1168 N N . LYS A 1 146 ? 26.679 1.103 -6.194 1.00 79.12 146 LYS A N 1
ATOM 1169 C CA . LYS A 1 146 ? 27.049 2.432 -6.684 1.00 79.12 146 LYS A CA 1
ATOM 1170 C C . LYS A 1 146 ? 26.127 3.522 -6.139 1.00 79.12 146 LYS A C 1
ATOM 1172 O O . LYS A 1 146 ? 26.616 4.557 -5.691 1.00 79.12 146 LYS A O 1
ATOM 1177 N N . ALA A 1 147 ? 24.811 3.294 -6.128 1.00 76.31 147 ALA A N 1
ATOM 1178 C CA . ALA A 1 147 ? 23.858 4.230 -5.529 1.00 76.31 147 ALA A CA 1
ATOM 1179 C C . ALA A 1 147 ? 24.173 4.473 -4.040 1.00 76.31 147 ALA A C 1
ATOM 1181 O O . ALA A 1 147 ? 24.174 5.619 -3.571 1.00 76.31 147 ALA A O 1
ATOM 1182 N N . ARG A 1 148 ? 24.530 3.415 -3.302 1.00 77.06 148 ARG A N 1
ATOM 1183 C CA . ARG A 1 148 ? 24.954 3.509 -1.900 1.00 77.06 148 ARG A CA 1
ATOM 1184 C C . ARG A 1 148 ? 26.194 4.388 -1.728 1.00 77.06 148 ARG A C 1
ATOM 1186 O O . ARG A 1 148 ? 26.184 5.256 -0.853 1.00 77.06 148 ARG A O 1
ATOM 1193 N N . GLU A 1 149 ? 27.225 4.189 -2.549 1.00 80.88 149 GLU A N 1
ATOM 1194 C CA . GLU A 1 149 ? 28.478 4.964 -2.530 1.00 80.88 149 GLU A CA 1
ATOM 1195 C C . GLU A 1 149 ? 28.267 6.440 -2.880 1.00 80.88 149 GLU A C 1
ATOM 1197 O O . GLU A 1 149 ? 28.891 7.317 -2.284 1.00 80.88 149 GLU A O 1
ATOM 1202 N N . THR A 1 150 ? 27.347 6.740 -3.800 1.00 76.31 150 THR A N 1
ATOM 1203 C CA . THR A 1 150 ? 27.042 8.119 -4.216 1.00 76.31 150 THR A CA 1
ATOM 1204 C C . THR A 1 150 ? 26.172 8.893 -3.221 1.00 76.31 150 THR A C 1
ATOM 1206 O O . THR A 1 150 ? 25.777 10.023 -3.506 1.00 76.31 150 THR A O 1
ATOM 1209 N N . GLY A 1 151 ? 25.866 8.310 -2.056 1.00 75.94 151 GLY A N 1
ATOM 1210 C CA . GLY A 1 151 ? 25.031 8.937 -1.028 1.00 75.94 151 GLY A CA 1
ATOM 1211 C C . GLY A 1 151 ? 23.534 8.889 -1.337 1.00 75.94 151 GLY A C 1
ATOM 1212 O O . GLY A 1 151 ? 22.766 9.666 -0.779 1.00 75.94 151 GLY A O 1
ATOM 1213 N N . CYS A 1 152 ? 23.102 7.978 -2.211 1.00 79.06 152 CYS A N 1
ATOM 1214 C CA . CYS A 1 152 ? 21.702 7.811 -2.604 1.00 79.06 152 CYS A CA 1
ATOM 1215 C C . CYS A 1 152 ? 20.991 6.832 -1.686 1.00 79.06 152 CYS A C 1
ATOM 1217 O O . CYS A 1 152 ? 20.417 5.832 -2.107 1.00 79.06 152 CYS A O 1
ATOM 1219 N N . ASN A 1 153 ? 21.095 7.117 -0.399 1.00 81.12 153 ASN A N 1
ATOM 1220 C CA . ASN A 1 153 ? 20.530 6.320 0.663 1.00 81.12 153 ASN A CA 1
ATOM 1221 C C . ASN A 1 153 ? 19.833 7.232 1.671 1.00 81.12 153 ASN A C 1
ATOM 1223 O O . ASN A 1 153 ? 20.074 8.438 1.736 1.00 81.12 153 ASN A O 1
ATOM 1227 N N . HIS A 1 154 ? 18.951 6.626 2.447 1.00 80.69 154 HIS A N 1
ATOM 1228 C CA . HIS A 1 154 ? 18.392 7.215 3.644 1.00 80.69 154 HIS A CA 1
ATOM 1229 C C . HIS A 1 154 ? 19.034 6.545 4.848 1.00 80.69 154 HIS A C 1
ATOM 1231 O O . HIS A 1 154 ? 19.150 5.318 4.901 1.00 80.69 154 HIS A O 1
ATOM 1237 N N . GLU A 1 155 ? 19.418 7.354 5.827 1.00 83.88 155 GLU A N 1
ATOM 1238 C CA . GLU A 1 155 ? 19.750 6.853 7.152 1.00 83.88 155 GLU A CA 1
ATOM 1239 C C . GLU A 1 155 ? 18.450 6.502 7.873 1.00 83.88 155 GLU A C 1
ATOM 1241 O O . GLU A 1 155 ? 17.580 7.354 8.066 1.00 83.88 155 GLU A O 1
ATOM 1246 N N . THR A 1 156 ? 18.308 5.237 8.257 1.00 82.00 156 THR A N 1
ATOM 1247 C CA . THR A 1 156 ? 17.173 4.748 9.044 1.00 82.00 156 THR A CA 1
ATOM 1248 C C . THR A 1 156 ? 17.680 4.162 10.363 1.00 82.00 156 THR A C 1
ATOM 1250 O O . THR A 1 156 ? 18.863 3.823 10.468 1.00 82.00 156 THR A O 1
ATOM 1253 N N . PRO A 1 157 ? 16.809 3.954 11.366 1.00 78.44 157 PRO A N 1
ATOM 1254 C CA . PRO A 1 157 ? 17.186 3.232 12.584 1.00 78.44 157 PRO A CA 1
ATOM 1255 C C . PRO A 1 157 ? 17.745 1.819 12.335 1.00 78.44 157 PRO A C 1
ATOM 1257 O O . PRO A 1 157 ? 18.456 1.288 13.182 1.00 78.44 157 PRO A O 1
ATOM 1260 N N . HIS A 1 158 ? 17.455 1.221 11.174 1.00 78.06 158 HIS A N 1
ATOM 1261 C CA . HIS A 1 158 ? 17.920 -0.111 10.770 1.00 78.06 158 HIS A CA 1
ATOM 1262 C C . HIS A 1 158 ? 19.152 -0.067 9.850 1.00 78.06 158 HIS A C 1
ATOM 1264 O O . HIS A 1 158 ? 19.572 -1.092 9.316 1.00 78.06 158 HIS A O 1
ATOM 1270 N N . GLY A 1 159 ? 19.746 1.115 9.672 1.00 83.38 159 GLY A N 1
ATOM 1271 C CA . GLY A 1 159 ? 20.897 1.351 8.810 1.00 83.38 159 GLY A CA 1
ATOM 1272 C C . GLY A 1 159 ? 20.540 2.064 7.509 1.00 83.38 159 GLY A C 1
ATOM 1273 O O . GLY A 1 159 ? 19.436 2.585 7.325 1.00 83.38 159 GLY A O 1
ATOM 1274 N N . ARG A 1 160 ? 21.517 2.108 6.601 1.00 83.62 160 ARG A N 1
ATOM 1275 C CA . ARG A 1 160 ? 21.390 2.785 5.310 1.00 83.62 160 ARG A CA 1
ATOM 1276 C C . ARG A 1 160 ? 20.530 1.977 4.353 1.00 83.62 160 ARG A C 1
ATOM 1278 O O . ARG A 1 160 ? 20.877 0.845 4.023 1.00 83.62 160 ARG A O 1
ATOM 1285 N N . VAL A 1 161 ? 19.468 2.597 3.856 1.00 82.06 161 VAL A N 1
ATOM 1286 C CA . VAL A 1 161 ? 18.566 2.009 2.862 1.00 82.06 161 VAL A CA 1
ATOM 1287 C C . VAL A 1 161 ? 18.695 2.781 1.557 1.00 82.06 161 VAL A C 1
ATOM 1289 O O . VAL A 1 161 ? 18.506 3.995 1.528 1.00 82.06 161 VAL A O 1
ATOM 1292 N N . VAL A 1 162 ? 19.021 2.079 0.473 1.00 79.81 162 VAL A N 1
ATOM 1293 C CA . VAL A 1 162 ? 18.926 2.618 -0.889 1.00 79.81 162 VAL A CA 1
ATOM 1294 C C . VAL A 1 162 ? 17.534 2.287 -1.406 1.00 79.81 162 VAL A C 1
ATOM 1296 O O . VAL A 1 162 ? 17.145 1.123 -1.415 1.00 79.81 162 VAL A O 1
ATOM 1299 N N . HIS A 1 163 ? 16.780 3.302 -1.814 1.00 76.50 163 HIS A N 1
ATOM 1300 C CA . HIS A 1 163 ? 15.422 3.120 -2.312 1.00 76.50 163 HIS A CA 1
ATOM 1301 C C . HIS A 1 163 ? 15.103 4.171 -3.375 1.00 76.50 163 HIS A C 1
ATOM 1303 O O . HIS A 1 163 ? 15.622 5.289 -3.312 1.00 76.50 163 HIS A O 1
ATOM 1309 N N . TYR A 1 164 ? 14.301 3.780 -4.368 1.00 74.81 164 TYR A N 1
ATOM 1310 C CA . TYR A 1 164 ? 13.866 4.673 -5.440 1.00 74.81 164 TYR A CA 1
ATOM 1311 C C . TYR A 1 164 ? 12.638 5.470 -5.002 1.00 74.81 164 TYR A C 1
ATOM 1313 O O . TYR A 1 164 ? 12.696 6.693 -4.962 1.00 74.81 164 TYR A O 1
ATOM 1321 N N . ASP A 1 165 ? 11.576 4.781 -4.593 1.00 82.44 165 ASP A N 1
ATOM 1322 C CA . ASP A 1 165 ? 10.328 5.412 -4.172 1.00 82.44 165 ASP A CA 1
ATOM 1323 C C . ASP A 1 165 ? 10.358 5.840 -2.698 1.00 82.44 165 ASP A C 1
ATOM 1325 O O . ASP A 1 165 ? 11.389 5.845 -2.026 1.00 82.44 165 ASP A O 1
ATOM 1329 N N . GLY A 1 166 ? 9.215 6.244 -2.167 1.00 89.19 166 GLY A N 1
ATOM 1330 C CA . GLY A 1 166 ? 8.992 6.346 -0.730 1.00 89.19 166 GLY A CA 1
ATOM 1331 C C . GLY A 1 166 ? 8.157 5.169 -0.249 1.00 89.19 166 GLY A C 1
ATOM 1332 O O . GLY A 1 166 ? 7.529 4.477 -1.047 1.00 89.19 166 GLY A O 1
ATOM 1333 N N . MET A 1 167 ? 8.132 4.960 1.060 1.00 92.88 167 MET A N 1
ATOM 1334 C CA . MET A 1 167 ? 7.344 3.906 1.685 1.00 92.88 167 MET A CA 1
ATOM 1335 C C . MET A 1 167 ? 6.789 4.372 3.026 1.00 92.88 167 MET A C 1
ATOM 1337 O O . MET A 1 167 ? 7.504 4.953 3.846 1.00 92.88 167 MET A O 1
ATOM 1341 N N . LEU A 1 168 ? 5.511 4.089 3.253 1.00 94.00 168 LEU A N 1
ATOM 1342 C CA . LEU A 1 168 ? 4.838 4.271 4.533 1.00 94.00 168 LEU A CA 1
ATOM 1343 C C . LEU A 1 168 ? 4.283 2.930 4.998 1.00 94.00 168 LEU A C 1
ATOM 1345 O O . LEU A 1 168 ? 3.590 2.260 4.238 1.00 94.00 168 LEU A O 1
ATOM 1349 N N . ILE A 1 169 ? 4.562 2.565 6.246 1.00 94.69 169 ILE A N 1
ATOM 1350 C CA . ILE A 1 169 ? 3.948 1.421 6.924 1.00 94.69 169 ILE A CA 1
ATOM 1351 C C . ILE A 1 169 ? 3.263 1.953 8.169 1.00 94.69 169 ILE A C 1
ATOM 1353 O O . ILE A 1 169 ? 3.930 2.513 9.045 1.00 94.69 169 ILE A O 1
ATOM 1357 N N . LEU A 1 170 ? 1.943 1.807 8.222 1.00 95.12 170 LEU A N 1
ATOM 1358 C CA . LEU A 1 170 ? 1.102 2.408 9.248 1.00 95.12 170 LEU A CA 1
ATOM 1359 C C . LEU A 1 170 ? 0.156 1.359 9.837 1.00 95.12 170 LEU A C 1
ATOM 1361 O O . LEU A 1 170 ? -0.467 0.598 9.094 1.00 95.12 170 LEU A O 1
ATOM 1365 N N . ASP A 1 171 ? 0.022 1.376 11.159 1.00 94.75 171 ASP A N 1
ATOM 1366 C CA . ASP A 1 171 ? -0.939 0.567 11.907 1.00 94.75 171 ASP A CA 1
ATOM 1367 C C . ASP A 1 171 ? -2.171 1.389 12.275 1.00 94.75 171 ASP A C 1
ATOM 1369 O O . ASP A 1 171 ? -2.071 2.556 12.679 1.00 94.75 171 ASP A O 1
ATOM 1373 N N . ASN A 1 172 ? -3.339 0.763 12.163 1.00 95.19 172 ASN A N 1
ATOM 1374 C CA . ASN A 1 172 ? -4.604 1.386 12.503 1.00 95.19 172 ASN A CA 1
ATOM 1375 C C . ASN A 1 172 ? -4.788 1.416 14.034 1.00 95.19 172 ASN A C 1
ATOM 1377 O O . ASN A 1 172 ? -4.899 0.364 14.673 1.00 95.19 172 ASN A O 1
ATOM 1381 N N . PRO A 1 173 ? -4.892 2.602 14.656 1.00 93.69 173 PRO A N 1
ATOM 1382 C CA . PRO A 1 173 ? -5.006 2.736 16.104 1.00 93.69 173 PRO A CA 1
ATOM 1383 C C . PRO A 1 173 ? -6.339 2.224 16.660 1.00 93.69 173 PRO A C 1
ATOM 1385 O O . PRO A 1 173 ? -6.466 2.105 17.879 1.00 93.69 173 PRO A O 1
ATOM 1388 N N . VAL A 1 174 ? -7.341 1.940 15.823 1.00 93.25 174 VAL A N 1
ATOM 1389 C CA . VAL A 1 174 ? -8.575 1.259 16.244 1.00 93.25 174 VAL A CA 1
ATOM 1390 C C . VAL A 1 174 ? -8.268 -0.170 16.689 1.00 93.25 174 VAL A C 1
ATOM 1392 O O . VAL A 1 174 ? -8.829 -0.622 17.683 1.00 93.25 174 VAL A O 1
ATOM 1395 N N . PHE A 1 175 ? -7.333 -0.840 16.012 1.00 89.94 175 PHE A N 1
ATOM 1396 C CA . PHE A 1 175 ? -6.988 -2.240 16.265 1.00 89.94 175 PHE A CA 1
ATOM 1397 C C . PHE A 1 175 ? -5.684 -2.421 17.041 1.00 89.94 175 PHE A C 1
ATOM 1399 O O . PHE A 1 175 ? -5.517 -3.445 17.693 1.00 89.94 175 PHE A O 1
ATOM 1406 N N . VAL A 1 176 ? -4.779 -1.437 16.995 1.00 85.56 176 VAL A N 1
ATOM 1407 C CA . VAL A 1 176 ? -3.436 -1.524 17.593 1.00 85.56 176 VAL A CA 1
ATOM 1408 C C . VAL A 1 176 ? -3.276 -0.544 18.742 1.00 85.56 176 VAL A C 1
ATOM 1410 O O . VAL A 1 176 ? -3.635 0.636 18.652 1.00 85.56 176 VAL A O 1
ATOM 1413 N N . GLU A 1 177 ? -2.687 -1.005 19.842 1.00 80.00 177 GLU A N 1
ATOM 1414 C CA . GLU A 1 177 ? -2.195 -0.105 20.884 1.00 80.00 177 GLU A CA 1
ATOM 1415 C C . GLU A 1 177 ? -0.852 0.511 20.485 1.00 80.00 177 GLU A C 1
ATOM 1417 O O . GLU A 1 177 ? 0.122 -0.193 20.243 1.00 80.00 177 GLU A O 1
ATOM 1422 N N . ALA A 1 178 ? -0.752 1.844 20.499 1.00 73.06 178 ALA A N 1
ATOM 1423 C CA . ALA A 1 178 ? 0.489 2.549 20.159 1.00 73.06 178 ALA A CA 1
ATOM 1424 C C . ALA A 1 178 ? 1.684 2.161 21.054 1.00 73.06 178 ALA A C 1
ATOM 1426 O O . ALA A 1 178 ? 2.827 2.198 20.611 1.00 73.06 178 ALA A O 1
ATOM 1427 N N . SER A 1 179 ? 1.431 1.761 22.303 1.00 72.19 179 SER A N 1
ATOM 1428 C CA . SER A 1 179 ? 2.443 1.257 23.244 1.00 72.19 179 SER A CA 1
ATOM 1429 C C . SER A 1 179 ? 2.965 -0.146 22.901 1.00 72.19 179 SER A C 1
ATOM 1431 O O . SER A 1 179 ? 3.942 -0.582 23.508 1.00 72.19 179 SER A O 1
ATOM 1433 N N . ARG A 1 180 ? 2.316 -0.850 21.965 1.00 66.62 180 ARG A N 1
ATOM 1434 C CA . ARG A 1 180 ? 2.619 -2.223 21.525 1.00 66.62 180 ARG A CA 1
ATOM 1435 C C . ARG A 1 180 ? 2.708 -2.345 20.003 1.00 66.62 180 ARG A C 1
ATOM 1437 O O . ARG A 1 180 ? 2.608 -3.441 19.465 1.00 66.62 180 ARG A O 1
ATOM 1444 N N . ALA A 1 181 ? 2.864 -1.217 19.315 1.00 65.06 181 ALA A N 1
ATOM 1445 C CA . ALA A 1 181 ? 2.899 -1.181 17.866 1.00 65.06 181 ALA A CA 1
ATOM 1446 C C . ALA A 1 181 ? 4.045 -2.047 17.330 1.00 65.06 181 ALA A C 1
ATOM 1448 O O . ALA A 1 181 ? 5.161 -2.027 17.857 1.00 65.06 181 ALA A O 1
ATOM 1449 N N . PHE A 1 182 ? 3.748 -2.808 16.282 1.00 68.50 182 PHE A N 1
ATOM 1450 C CA . PHE A 1 182 ? 4.676 -3.761 15.694 1.00 68.50 182 PHE A CA 1
ATOM 1451 C C . PHE A 1 182 ? 5.864 -3.029 15.063 1.00 68.50 182 PHE A C 1
ATOM 1453 O O . PHE A 1 182 ? 5.662 -2.130 14.253 1.00 68.50 182 PHE A O 1
ATOM 1460 N N . SER A 1 183 ? 7.094 -3.430 15.353 1.00 68.69 183 SER A N 1
ATOM 1461 C CA . SER A 1 183 ? 8.287 -2.892 14.700 1.00 68.69 183 SER A CA 1
ATOM 1462 C C . SER A 1 183 ? 8.634 -3.662 13.421 1.00 68.69 183 SER A C 1
ATOM 1464 O O . SER A 1 183 ? 8.165 -4.774 13.185 1.00 68.69 183 SER A O 1
ATOM 1466 N N . LEU A 1 184 ? 9.527 -3.098 12.601 1.00 66.06 184 LEU A N 1
ATOM 1467 C CA . LEU A 1 184 ? 10.110 -3.803 11.451 1.00 66.06 184 LEU A CA 1
ATOM 1468 C C . LEU A 1 184 ? 10.931 -5.044 11.834 1.00 66.06 184 LEU A C 1
ATOM 1470 O O . LEU A 1 184 ? 11.230 -5.868 10.974 1.00 66.06 184 LEU A O 1
ATOM 1474 N N . SER A 1 185 ? 11.322 -5.165 13.102 1.00 67.00 185 SER A N 1
ATOM 1475 C CA . SER A 1 185 ? 12.095 -6.301 13.609 1.00 67.00 185 SER A CA 1
ATOM 1476 C C . SER A 1 185 ? 11.210 -7.471 14.038 1.00 67.00 185 SER A C 1
ATOM 1478 O O . SER A 1 185 ? 11.725 -8.548 14.344 1.00 67.00 185 SER A O 1
ATOM 1480 N N . ASP A 1 186 ? 9.896 -7.270 14.111 1.00 61.53 186 ASP A N 1
ATOM 1481 C CA . ASP A 1 186 ? 8.981 -8.289 14.588 1.00 61.53 186 ASP A CA 1
ATOM 1482 C C . ASP A 1 186 ? 8.537 -9.210 13.440 1.00 61.53 186 ASP A C 1
ATOM 1484 O O . ASP A 1 186 ? 8.140 -8.764 12.366 1.00 61.53 186 ASP A O 1
ATOM 1488 N N . ALA A 1 187 ? 8.599 -10.525 13.669 1.00 57.22 187 ALA A N 1
ATOM 1489 C CA . ALA A 1 187 ? 8.299 -11.534 12.647 1.00 57.22 187 ALA A CA 1
ATOM 1490 C C . ALA A 1 187 ? 6.837 -12.032 12.654 1.00 57.22 187 ALA A C 1
ATOM 1492 O O . ALA A 1 187 ? 6.399 -12.653 11.688 1.00 57.22 187 ALA A O 1
ATOM 1493 N N . HIS A 1 188 ? 6.084 -11.804 13.740 1.00 55.59 188 HIS A N 1
ATOM 1494 C CA . HIS A 1 188 ? 4.737 -12.368 13.937 1.00 55.59 188 HIS A CA 1
ATOM 1495 C C . HIS A 1 188 ? 3.818 -11.470 14.757 1.00 55.59 188 HIS A C 1
ATOM 1497 O O . HIS A 1 188 ? 4.101 -11.254 15.939 1.00 55.59 188 HIS A O 1
ATOM 1503 N N . LEU A 1 189 ? 2.709 -11.014 14.170 1.00 58.78 189 LEU A N 1
ATOM 1504 C CA . LEU A 1 189 ? 1.688 -10.264 14.898 1.00 58.78 189 LEU A CA 1
ATOM 1505 C C . LEU A 1 189 ? 1.245 -11.046 16.142 1.00 58.78 189 LEU A C 1
ATOM 1507 O O . LEU A 1 189 ? 0.817 -12.198 16.021 1.00 58.78 189 LEU A O 1
ATOM 1511 N N . ARG A 1 190 ? 1.372 -10.462 17.340 1.00 64.56 190 ARG A N 1
ATOM 1512 C CA . ARG A 1 190 ? 0.955 -11.138 18.573 1.00 64.56 190 ARG A CA 1
ATOM 1513 C C . ARG A 1 190 ? -0.453 -10.694 18.916 1.00 64.56 190 ARG A C 1
ATOM 1515 O O . ARG A 1 190 ? -0.776 -9.517 18.849 1.00 64.56 190 ARG A O 1
ATOM 1522 N N . ILE A 1 191 ? -1.281 -11.631 19.374 1.00 64.44 191 ILE A N 1
ATOM 1523 C CA . ILE A 1 191 ? -2.647 -11.327 19.838 1.00 64.44 191 ILE A CA 1
ATOM 1524 C C . ILE A 1 191 ? -2.627 -10.253 20.940 1.00 64.44 191 ILE A C 1
ATOM 1526 O O . ILE A 1 191 ? -3.545 -9.452 21.034 1.00 64.44 191 ILE A O 1
ATOM 1530 N N . SER A 1 192 ? -1.560 -10.193 21.743 1.00 64.88 192 SER A N 1
ATOM 1531 C CA . SER A 1 192 ? -1.367 -9.164 22.772 1.00 64.88 192 SER A CA 1
ATOM 1532 C C . SER A 1 192 ? -1.221 -7.738 22.240 1.00 64.88 192 SER A C 1
ATOM 1534 O O . SER A 1 192 ? -1.288 -6.804 23.038 1.00 64.88 192 SER A O 1
ATOM 1536 N N . ASP A 1 193 ? -0.959 -7.572 20.949 1.00 63.31 193 ASP A N 1
ATOM 1537 C CA . ASP A 1 193 ? -0.738 -6.272 20.312 1.00 63.31 193 ASP A CA 1
ATOM 1538 C C . ASP A 1 193 ? -2.066 -5.685 19.788 1.00 63.31 193 ASP A C 1
ATOM 1540 O O . ASP A 1 193 ? -2.140 -4.498 19.461 1.00 63.31 193 ASP A O 1
ATOM 1544 N N . LEU A 1 194 ? -3.121 -6.514 19.769 1.00 65.00 194 LEU A N 1
ATOM 1545 C CA . LEU A 1 194 ? -4.484 -6.177 19.369 1.00 65.00 194 LEU A CA 1
ATOM 1546 C C . LEU A 1 194 ? -5.298 -5.617 20.549 1.00 65.00 194 LEU A C 1
ATOM 1548 O O . LEU A 1 194 ? -5.091 -6.019 21.698 1.00 65.00 194 LEU A O 1
ATOM 1552 N N . LYS A 1 195 ? -6.234 -4.713 20.246 1.00 67.25 195 LYS A N 1
ATOM 1553 C CA . LYS A 1 195 ? -7.238 -4.172 21.181 1.00 67.25 195 LYS A CA 1
ATOM 1554 C C . LYS A 1 195 ? -8.485 -5.040 21.305 1.00 67.25 195 LYS A C 1
ATOM 1556 O O . LYS A 1 195 ? -8.896 -5.640 20.288 1.00 67.25 195 LYS A O 1
#

Organism: Polarella glacialis (NCBI:txid89957)

Radius of gyration: 18.12 Å; chains: 1; bounding box: 46×38×51 Å

Foldseek 3Di:
DADEEEEEAQDPVVQVVVVVVCVVVVHHYDYHNRDPAQVVLCVRCVPAQAAAEDEADHQVCLCRRLVDPSSVVCCQRHYFKYKYWAQDQVRLVVVCVSCVVWQWQDWFGAQPCLCVLQNPPCCVQVPDPPPDPPHRDHDDPVSQVSSVVVVQWDQDPVGTHRDHTIMTMTGRVQFFDSVLDDHPPDDDDDPVRTD

Sequence (195 aa):
MPYRAQFAELDPENCRGLSAVMQLNDIDHDLSCEAADPRSFGALTTDHQHIDLVHIDIQGAELRLLNDSSVRDIMETRVYRIIVGTHSELIHKKVAHLFRHWIPIFNLPVNSSHSRCFGPHLVKYLFSPLLFSSGPKFPGPEDWEKARETGCNHETPHGRVVHYDGMLILDNPVFVEASRAFSLSDAHLRISDLK